Protein AF-A0A962XRV0-F1 (afdb_monomer_lite)

Radius of gyration: 20.45 Å; chains: 1; bounding box: 47×42×64 Å

Secondary structure (DSSP, 8-state):
----S-HHHHTT--SS--HHHHHHHHHHHHHTTTT--PPPTTS---SS---TTTGGG-TTSEEHHHHHHHHHHHHHTT-HHHHHHHHHHHHHHHHHTHHHHHHHHTTSS-TTSGGGSPPSEE-TTT-PBPSSS----HHHHHHHHHHHHHHHHHHHHTT----HHHHTTHHHHHHHTTTTT--B-TTTT-S-B--HHHHHHHHHHHHHHHHHHHHS-TTTS-GGGTTTT-HHHHHHHHHHHHHHHHHHTTSS--S--TTTT--

Sequence (263 aa):
MLMVLNEEVRGFIRTRYSATDIDRLVAWLRSHGTFDFPAFPNGLYPASPVTEGSRHTGYGRVWVRDNVHIAAALHACGLVEQAYATVDALARFFRGQAGRFVAISDGESDPAEHGMRPAIRFRPETLVPDQDWPNAQNDALGYFLWLYARLARERMAAGRSIDWDVLALFPPYLRAIAYWQDEDSGHWEETPKVSASSIGTVVAGLRALLALIGDAAAQAIPARHSAALGADLIEQLIAQGSDALGGILPAECVQPDPDKHRR

Structure (mmCIF, N/CA/C/O backbone):
data_AF-A0A962XRV0-F1
#
_entry.id   AF-A0A962XRV0-F1
#
loop_
_atom_site.group_PDB
_atom_site.id
_atom_site.type_symbol
_atom_site.label_atom_id
_atom_site.label_alt_id
_atom_site.label_comp_id
_atom_site.label_asym_id
_atom_site.label_entity_id
_atom_site.label_seq_id
_atom_site.pdbx_PDB_ins_code
_atom_site.Cartn_x
_atom_site.Cartn_y
_atom_site.Cartn_z
_atom_site.occupancy
_atom_site.B_iso_or_equiv
_atom_site.auth_seq_id
_atom_site.auth_comp_id
_atom_site.auth_asym_id
_atom_site.auth_atom_id
_atom_site.pdbx_PDB_model_num
ATOM 1 N N . MET A 1 1 ? -7.542 1.028 -40.340 1.00 69.62 1 MET A N 1
ATOM 2 C CA . MET A 1 1 ? -6.127 1.327 -40.647 1.00 69.62 1 MET A CA 1
ATOM 3 C C . MET A 1 1 ? -5.414 1.532 -39.321 1.00 69.62 1 MET A C 1
ATOM 5 O O . MET A 1 1 ? -5.869 2.368 -38.554 1.00 69.62 1 MET A O 1
ATOM 9 N N . LEU A 1 2 ? -4.401 0.722 -38.999 1.00 74.38 2 LEU A N 1
ATOM 10 C CA . LEU A 1 2 ? -3.656 0.857 -37.743 1.00 74.38 2 LEU A CA 1
ATOM 11 C C . LEU A 1 2 ? -2.671 2.026 -37.888 1.00 74.38 2 LEU A C 1
ATOM 13 O O . LEU A 1 2 ? -1.775 1.963 -38.726 1.00 74.38 2 LEU A O 1
ATOM 17 N N . MET A 1 3 ? -2.851 3.090 -37.109 1.00 81.94 3 MET A N 1
ATOM 18 C CA . MET A 1 3 ? -1.889 4.190 -37.055 1.00 81.94 3 MET A CA 1
ATOM 19 C C . MET A 1 3 ? -0.760 3.798 -36.099 1.00 81.94 3 MET A C 1
ATOM 21 O O . MET A 1 3 ? -1.002 3.609 -34.910 1.00 81.94 3 MET A O 1
ATOM 25 N N . VAL A 1 4 ? 0.461 3.651 -36.617 1.00 81.69 4 VAL A N 1
ATOM 26 C CA . VAL A 1 4 ? 1.649 3.329 -35.814 1.00 81.69 4 VAL A CA 1
ATOM 27 C C . VAL A 1 4 ? 2.600 4.517 -35.875 1.00 81.69 4 VAL A C 1
ATOM 29 O O . VAL A 1 4 ? 3.103 4.832 -36.949 1.00 81.69 4 VAL A O 1
ATOM 32 N N . LEU A 1 5 ? 2.819 5.171 -34.732 1.00 83.88 5 LEU A N 1
ATOM 33 C CA . LEU A 1 5 ? 3.634 6.390 -34.623 1.00 83.88 5 LEU A CA 1
ATOM 34 C C . LEU A 1 5 ? 5.148 6.113 -34.597 1.00 83.88 5 LEU A C 1
ATOM 36 O O . LEU A 1 5 ? 5.934 7.013 -34.866 1.00 83.88 5 LEU A O 1
ATOM 40 N N . ASN A 1 6 ? 5.552 4.875 -34.296 1.00 84.44 6 ASN A N 1
ATOM 41 C CA . ASN A 1 6 ? 6.939 4.419 -34.344 1.00 84.44 6 ASN A CA 1
ATOM 42 C C . ASN A 1 6 ? 7.047 3.202 -35.280 1.00 84.44 6 ASN A C 1
ATOM 44 O O . ASN A 1 6 ? 6.591 2.107 -34.946 1.00 84.44 6 ASN A O 1
ATOM 48 N N . GLU A 1 7 ? 7.637 3.403 -36.459 1.00 85.69 7 GLU A N 1
ATOM 49 C CA . GLU A 1 7 ? 7.783 2.367 -37.492 1.00 85.69 7 GLU A CA 1
ATOM 50 C C . GLU A 1 7 ? 8.594 1.150 -37.019 1.00 85.69 7 GLU A C 1
ATOM 52 O O . GLU A 1 7 ? 8.309 0.030 -37.440 1.00 85.69 7 GLU A O 1
ATOM 57 N N . GLU A 1 8 ? 9.535 1.320 -36.088 1.00 86.06 8 GLU A N 1
ATOM 58 C CA . GLU A 1 8 ? 10.323 0.209 -35.539 1.00 86.06 8 GLU A CA 1
ATOM 59 C C . GLU A 1 8 ? 9.465 -0.728 -34.677 1.00 86.06 8 GLU A C 1
ATOM 61 O O . GLU A 1 8 ? 9.634 -1.948 -34.709 1.00 86.06 8 GLU A O 1
ATOM 66 N N . VAL A 1 9 ? 8.465 -0.178 -33.978 1.00 87.62 9 VAL A N 1
ATOM 67 C CA . VAL A 1 9 ? 7.511 -0.958 -33.173 1.00 87.62 9 VAL A CA 1
ATOM 68 C C . VAL A 1 9 ? 6.552 -1.755 -34.061 1.00 87.62 9 VAL A C 1
ATOM 70 O O . VAL A 1 9 ? 6.081 -2.821 -33.659 1.00 87.62 9 VAL A O 1
ATOM 73 N N . ARG A 1 10 ? 6.283 -1.299 -35.297 1.00 88.31 10 ARG A N 1
ATOM 74 C CA . ARG A 1 10 ? 5.326 -1.946 -36.214 1.00 88.31 10 ARG A CA 1
ATOM 75 C C . ARG A 1 10 ? 5.635 -3.430 -36.426 1.00 88.31 10 ARG A C 1
ATOM 77 O O . ARG A 1 10 ? 4.708 -4.236 -36.453 1.00 88.31 10 ARG A O 1
ATOM 84 N N . GLY A 1 11 ? 6.915 -3.799 -36.530 1.00 86.50 11 GLY A N 1
ATOM 85 C CA . GLY A 1 11 ? 7.353 -5.186 -36.743 1.00 86.50 11 GLY A CA 1
ATOM 86 C C . GLY A 1 11 ? 7.031 -6.146 -35.587 1.00 86.50 11 GLY A C 1
ATOM 87 O O . GLY A 1 11 ? 7.009 -7.368 -35.781 1.00 86.50 11 GLY A O 1
ATOM 88 N N . PHE A 1 12 ? 6.742 -5.600 -34.404 1.00 90.31 12 PHE A N 1
ATOM 89 C CA . PHE A 1 12 ? 6.397 -6.350 -33.200 1.00 90.31 12 PHE A CA 1
ATOM 90 C C . PHE A 1 12 ? 4.888 -6.436 -32.936 1.00 90.31 12 PHE A C 1
ATOM 92 O O . PHE A 1 12 ? 4.479 -7.221 -32.082 1.00 90.31 12 PHE A O 1
ATOM 99 N N . ILE A 1 13 ? 4.041 -5.689 -33.654 1.00 90.31 13 ILE A N 1
ATOM 100 C CA . ILE A 1 13 ? 2.581 -5.726 -33.469 1.00 90.31 13 ILE A CA 1
ATOM 101 C C . ILE A 1 13 ? 2.010 -6.951 -34.190 1.00 90.31 13 ILE A C 1
ATOM 103 O O . ILE A 1 13 ? 2.018 -7.026 -35.420 1.00 90.31 13 ILE A O 1
ATOM 107 N N . ARG A 1 14 ? 1.507 -7.926 -33.426 1.00 88.88 14 ARG A N 1
ATOM 108 C CA . ARG A 1 14 ? 0.977 -9.196 -33.942 1.00 88.88 14 ARG A CA 1
ATOM 109 C C . ARG A 1 14 ? -0.320 -9.562 -33.234 1.00 88.88 14 ARG A C 1
ATOM 111 O O . ARG A 1 14 ? -0.544 -9.195 -32.089 1.00 88.88 14 ARG A O 1
ATOM 118 N N . THR A 1 15 ? -1.172 -10.329 -33.908 1.00 91.81 15 THR A N 1
ATOM 119 C CA . THR A 1 15 ? -2.406 -10.866 -33.307 1.00 91.81 15 THR A CA 1
ATOM 120 C C . THR A 1 15 ? -2.149 -12.105 -32.448 1.00 91.81 15 THR A C 1
ATOM 122 O O . THR A 1 15 ? -2.997 -12.479 -31.642 1.00 91.81 15 THR A O 1
ATOM 125 N N . ARG A 1 16 ? -0.991 -12.756 -32.624 1.00 94.31 16 ARG A N 1
ATOM 126 C CA . ARG A 1 16 ? -0.515 -13.905 -31.843 1.00 94.31 16 ARG A CA 1
ATOM 127 C C . ARG A 1 16 ? 1.004 -13.843 -31.708 1.00 94.31 16 ARG A C 1
ATOM 129 O O . ARG A 1 16 ? 1.680 -13.428 -32.648 1.00 94.31 16 ARG A O 1
ATOM 136 N N . TYR A 1 17 ? 1.513 -14.301 -30.570 1.00 95.81 17 TYR A N 1
ATOM 137 C CA . TYR A 1 17 ? 2.938 -14.316 -30.247 1.00 95.81 17 TYR A CA 1
ATOM 138 C C . TYR A 1 17 ? 3.392 -15.742 -29.929 1.00 95.81 17 TYR A C 1
ATOM 140 O O . TYR A 1 17 ? 2.730 -16.451 -29.171 1.00 95.81 17 TYR A O 1
ATOM 148 N N . SER A 1 18 ? 4.517 -16.159 -30.508 1.00 96.00 18 SER A N 1
ATOM 149 C CA . SER A 1 18 ? 5.297 -17.312 -30.042 1.00 96.00 18 SER A CA 1
ATOM 150 C C . SER A 1 18 ? 6.288 -16.889 -28.949 1.00 96.00 18 SER A C 1
ATOM 152 O O . SER A 1 18 ? 6.574 -15.701 -28.801 1.00 96.00 18 SER A O 1
ATOM 154 N N . ALA A 1 19 ? 6.865 -17.848 -28.216 1.00 96.00 19 ALA A N 1
ATOM 155 C CA . ALA A 1 19 ? 7.929 -17.560 -27.245 1.00 96.00 19 ALA A CA 1
ATOM 156 C C . ALA A 1 19 ? 9.104 -16.804 -27.895 1.00 96.00 19 ALA A C 1
ATOM 158 O O . ALA A 1 19 ? 9.547 -15.784 -27.380 1.00 96.00 19 ALA A O 1
ATOM 159 N N . THR A 1 20 ? 9.517 -17.216 -29.097 1.00 96.50 20 THR A N 1
ATOM 160 C CA . THR A 1 20 ? 10.578 -16.543 -29.860 1.00 96.50 20 THR A CA 1
ATOM 161 C C . THR A 1 20 ? 10.213 -15.111 -30.259 1.00 96.50 20 THR A C 1
ATOM 163 O O . THR A 1 20 ? 11.087 -14.246 -30.287 1.00 96.50 20 THR A O 1
ATOM 166 N N . ASP A 1 21 ? 8.942 -14.825 -30.569 1.00 94.94 21 ASP A N 1
ATOM 167 C CA . ASP A 1 21 ? 8.509 -13.447 -30.841 1.00 94.94 21 ASP A CA 1
ATOM 168 C C . ASP A 1 21 ? 8.651 -12.569 -29.589 1.00 94.94 21 ASP A C 1
ATOM 170 O O . ASP A 1 21 ? 9.116 -11.432 -29.690 1.00 94.94 21 ASP A O 1
ATOM 174 N N . ILE A 1 22 ? 8.294 -13.105 -28.416 1.00 94.31 22 ILE A N 1
ATOM 175 C CA . ILE A 1 22 ? 8.448 -12.415 -27.130 1.00 94.31 22 ILE A CA 1
ATOM 176 C C . ILE A 1 22 ? 9.925 -12.195 -26.808 1.00 94.31 22 ILE A C 1
ATOM 178 O O . ILE A 1 22 ? 10.298 -11.070 -26.489 1.00 94.31 22 ILE A O 1
ATOM 182 N N . ASP A 1 23 ? 10.782 -13.203 -26.973 1.00 95.06 23 ASP A N 1
ATOM 183 C CA . ASP A 1 23 ? 12.222 -13.070 -26.722 1.00 95.06 23 ASP A CA 1
ATOM 184 C C . ASP A 1 23 ? 12.848 -11.972 -27.591 1.00 95.06 23 ASP A C 1
ATOM 186 O O . ASP A 1 23 ? 13.640 -11.157 -27.113 1.00 95.06 23 ASP A O 1
ATOM 190 N N . ARG A 1 24 ? 12.450 -11.897 -28.868 1.00 95.00 24 ARG A N 1
ATOM 191 C CA . ARG A 1 24 ? 12.907 -10.847 -29.791 1.00 95.00 24 ARG A CA 1
ATOM 192 C C . ARG A 1 24 ? 12.412 -9.464 -29.383 1.00 95.00 24 ARG A C 1
ATOM 194 O O . ARG A 1 24 ? 13.192 -8.517 -29.442 1.00 95.00 24 ARG A O 1
ATOM 201 N N . LEU A 1 25 ? 11.145 -9.342 -28.984 1.00 94.12 25 LEU A N 1
ATOM 202 C CA . LEU A 1 25 ? 10.589 -8.083 -28.487 1.00 94.12 25 LEU A CA 1
ATOM 203 C C . LEU A 1 25 ? 11.317 -7.633 -27.218 1.00 94.12 25 LEU A C 1
ATOM 205 O O . LEU A 1 25 ? 11.745 -6.488 -27.133 1.00 94.12 25 LEU A O 1
ATOM 209 N N . VAL A 1 26 ? 11.522 -8.536 -26.259 1.00 93.00 26 VAL A N 1
ATOM 210 C CA . VAL A 1 26 ? 12.239 -8.243 -25.012 1.00 93.00 26 VAL A CA 1
ATOM 211 C C . VAL A 1 26 ? 13.680 -7.827 -25.295 1.00 93.00 26 VAL A C 1
ATOM 213 O O . VAL A 1 26 ? 14.145 -6.846 -24.720 1.00 93.00 26 VAL A O 1
ATOM 216 N N . ALA A 1 27 ? 14.387 -8.516 -26.195 1.00 94.25 27 ALA A N 1
ATOM 217 C CA . ALA A 1 27 ? 15.744 -8.141 -26.586 1.00 94.25 27 ALA A CA 1
ATOM 218 C C . ALA A 1 27 ? 15.799 -6.741 -27.221 1.00 94.25 27 ALA A C 1
ATOM 220 O O . ALA A 1 27 ? 16.683 -5.954 -26.888 1.00 94.25 27 ALA A O 1
ATOM 221 N N . TRP A 1 28 ? 14.833 -6.410 -28.082 1.00 94.69 28 TRP A N 1
ATOM 222 C CA . TRP A 1 28 ? 14.726 -5.084 -28.693 1.00 94.69 28 TRP A CA 1
ATOM 223 C C . TRP A 1 28 ? 14.391 -3.993 -27.667 1.00 94.69 28 TRP A C 1
ATOM 225 O O . TRP A 1 28 ? 15.023 -2.942 -27.658 1.00 94.69 28 TRP A O 1
ATOM 235 N N . LEU A 1 29 ? 13.465 -4.243 -26.739 1.00 93.12 29 LEU A N 1
ATOM 236 C CA . LEU A 1 29 ? 13.155 -3.306 -25.651 1.00 93.12 29 LEU A CA 1
ATOM 237 C C . LEU A 1 29 ? 14.370 -3.083 -24.734 1.00 93.12 29 LEU A C 1
ATOM 239 O O . LEU A 1 29 ? 14.655 -1.955 -24.334 1.00 93.12 29 LEU A O 1
ATOM 243 N N . ARG A 1 30 ? 15.143 -4.142 -24.450 1.00 92.50 30 ARG A N 1
ATOM 244 C CA . ARG A 1 30 ? 16.409 -4.043 -23.704 1.00 92.50 30 ARG A CA 1
ATOM 245 C C . ARG A 1 30 ? 17.450 -3.208 -24.439 1.00 92.50 30 ARG A C 1
ATOM 247 O O . ARG A 1 30 ? 18.100 -2.390 -23.802 1.00 92.50 30 ARG A O 1
ATOM 254 N N . SER A 1 31 ? 17.600 -3.368 -25.757 1.00 93.50 31 SER A N 1
ATOM 255 C CA . SER A 1 31 ? 18.569 -2.566 -26.519 1.00 93.50 31 SER A CA 1
ATOM 256 C C . SER A 1 31 ? 18.231 -1.073 -26.537 1.00 93.50 31 SER A C 1
ATOM 258 O O . SER A 1 31 ? 19.108 -0.262 -26.809 1.00 93.50 31 SER A O 1
ATOM 260 N N . HIS A 1 32 ? 16.981 -0.716 -26.236 1.00 91.19 32 HIS A N 1
ATOM 261 C CA . HIS A 1 32 ? 16.509 0.662 -26.099 1.00 91.19 32 HIS A CA 1
ATOM 262 C C . HIS A 1 32 ? 16.452 1.144 -24.643 1.00 91.19 32 HIS A C 1
ATOM 264 O O . HIS A 1 32 ? 15.885 2.203 -24.382 1.00 91.19 32 HIS A O 1
ATOM 270 N N . GLY A 1 33 ? 16.970 0.366 -23.685 1.00 89.81 33 GLY A N 1
ATOM 271 C CA . GLY A 1 33 ? 16.930 0.718 -22.264 1.00 89.81 33 GLY A CA 1
ATOM 272 C C . GLY A 1 33 ? 15.509 0.845 -21.707 1.00 89.81 33 GLY A C 1
ATOM 273 O O . GLY A 1 33 ? 15.295 1.514 -20.706 1.00 8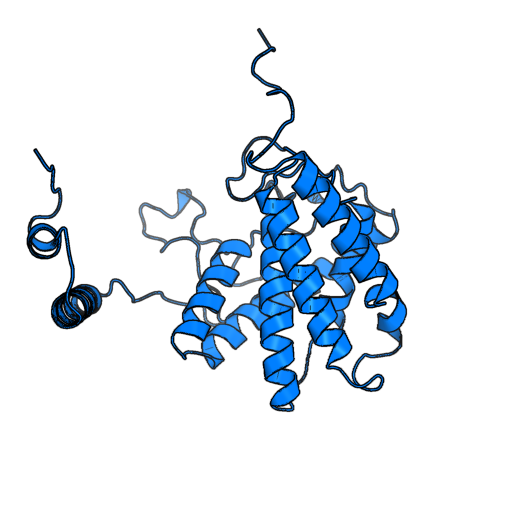9.81 33 GLY A O 1
ATOM 274 N N . THR A 1 34 ? 14.498 0.226 -22.333 1.00 88.38 34 THR A N 1
ATOM 275 C CA . THR A 1 34 ? 13.093 0.380 -21.898 1.00 88.38 34 THR A CA 1
ATOM 276 C C . THR A 1 34 ? 12.847 -0.184 -20.496 1.00 88.38 34 THR A C 1
ATOM 278 O O . THR A 1 34 ? 11.918 0.233 -19.811 1.00 88.38 34 THR A O 1
ATOM 281 N N . PHE A 1 35 ? 13.681 -1.129 -20.061 1.00 84.56 35 PHE A N 1
ATOM 282 C CA . PHE A 1 35 ? 13.635 -1.696 -18.713 1.00 84.56 35 PHE A CA 1
ATOM 283 C C . PHE A 1 35 ? 14.617 -1.020 -17.745 1.00 84.56 35 PHE A C 1
ATOM 285 O O . PHE A 1 35 ? 14.716 -1.448 -16.596 1.00 84.56 35 PHE A O 1
ATOM 292 N N . ASP A 1 36 ? 15.334 0.018 -18.187 1.00 83.88 36 ASP A N 1
ATOM 293 C CA . ASP A 1 36 ? 16.248 0.766 -17.332 1.00 83.88 36 ASP A CA 1
ATOM 294 C C . ASP A 1 36 ? 15.430 1.724 -16.474 1.00 83.88 36 ASP A C 1
ATOM 296 O O . ASP A 1 36 ? 14.968 2.778 -16.915 1.00 83.88 36 ASP A O 1
ATOM 300 N N . PHE A 1 37 ? 15.235 1.330 -15.222 1.00 80.62 37 PHE A N 1
ATOM 301 C CA . PHE A 1 37 ? 14.433 2.079 -14.275 1.00 80.62 37 PHE A CA 1
ATOM 302 C C . PHE A 1 37 ? 15.307 2.498 -13.085 1.00 80.62 37 PHE A C 1
ATOM 304 O O . PHE A 1 37 ? 15.530 1.703 -12.170 1.00 80.62 37 PHE A O 1
ATOM 311 N N . PRO A 1 38 ? 15.897 3.708 -13.118 1.00 85.00 38 PRO A N 1
ATOM 312 C CA . PRO A 1 38 ? 16.887 4.113 -12.131 1.00 85.00 38 PRO A CA 1
ATOM 313 C C . PRO A 1 38 ? 16.245 4.320 -10.755 1.00 85.00 38 PRO A C 1
ATOM 315 O O . PRO A 1 38 ? 15.321 5.118 -10.593 1.00 85.00 38 PRO A O 1
ATOM 318 N N . ALA A 1 39 ? 16.781 3.617 -9.760 1.00 90.75 39 ALA A N 1
ATOM 319 C CA . ALA A 1 39 ? 16.428 3.799 -8.359 1.00 90.75 39 ALA A CA 1
ATOM 320 C C . ALA A 1 39 ? 17.205 4.968 -7.738 1.00 90.75 39 ALA A C 1
ATOM 322 O O . ALA A 1 39 ? 18.365 5.225 -8.074 1.00 90.75 39 ALA A O 1
ATOM 323 N N . PHE A 1 40 ? 16.606 5.613 -6.743 1.00 91.19 40 PHE A N 1
ATOM 324 C CA . PHE A 1 40 ? 17.335 6.414 -5.768 1.00 91.19 40 PHE A CA 1
ATOM 325 C C . PHE A 1 40 ? 18.221 5.512 -4.886 1.00 91.19 40 PHE A C 1
ATOM 327 O O . PHE A 1 40 ? 17.898 4.336 -4.691 1.00 91.19 40 PHE A O 1
ATOM 334 N N . PRO A 1 41 ? 19.300 6.040 -4.268 1.00 91.50 41 PRO A N 1
ATOM 335 C CA . PRO A 1 41 ? 20.206 5.246 -3.426 1.00 91.50 41 PRO A CA 1
ATOM 336 C C . PRO A 1 41 ? 19.535 4.504 -2.260 1.00 91.50 41 PRO A C 1
ATOM 338 O O . PRO A 1 41 ? 20.096 3.556 -1.722 1.00 91.50 41 PRO A O 1
ATOM 341 N N . ASN A 1 42 ? 18.340 4.933 -1.852 1.00 92.50 42 ASN A N 1
ATOM 342 C CA . ASN A 1 42 ? 17.566 4.316 -0.779 1.00 92.50 42 ASN A CA 1
ATOM 343 C C . ASN A 1 42 ? 16.618 3.194 -1.246 1.00 92.50 42 ASN A C 1
ATOM 345 O O . ASN A 1 42 ? 15.905 2.653 -0.402 1.00 92.50 42 ASN A O 1
ATOM 349 N N . GLY A 1 43 ? 16.614 2.847 -2.540 1.00 94.19 43 GLY A N 1
ATOM 350 C CA . GLY A 1 43 ? 15.800 1.773 -3.121 1.00 94.19 43 GLY A CA 1
ATOM 351 C C . GLY A 1 43 ? 14.405 2.196 -3.588 1.00 94.19 43 GLY A C 1
ATOM 352 O O . GLY A 1 43 ? 13.618 1.334 -3.975 1.00 94.19 43 GLY A O 1
ATOM 353 N N . LEU A 1 44 ? 14.086 3.492 -3.540 1.00 96.00 44 LEU A N 1
ATOM 354 C CA . LEU A 1 44 ? 12.839 4.043 -4.072 1.00 96.00 44 LEU A CA 1
ATOM 355 C C . LEU A 1 44 ? 12.991 4.456 -5.528 1.00 96.00 44 LEU A C 1
ATOM 357 O O . LEU A 1 44 ? 14.096 4.668 -6.020 1.00 96.00 44 LEU A O 1
ATOM 361 N N . TYR A 1 45 ? 11.860 4.661 -6.180 1.00 94.50 45 TYR A N 1
ATOM 362 C CA . TYR A 1 45 ? 11.786 5.055 -7.571 1.00 94.50 45 TYR A CA 1
ATOM 363 C C . TYR A 1 45 ? 10.852 6.253 -7.758 1.00 94.50 45 TYR A C 1
ATOM 365 O O . TYR A 1 45 ? 9.829 6.346 -7.064 1.00 94.50 45 TYR A O 1
ATOM 373 N N . PRO A 1 46 ? 11.182 7.169 -8.683 1.00 92.25 46 PRO A N 1
ATOM 374 C CA . PRO A 1 46 ? 10.287 8.259 -9.041 1.00 92.25 46 PRO A CA 1
ATOM 375 C C . PRO A 1 46 ? 9.097 7.726 -9.848 1.00 92.25 46 PRO A C 1
ATOM 377 O O . PRO A 1 46 ? 9.221 6.719 -10.544 1.00 92.25 46 PRO A O 1
ATOM 380 N N . ALA A 1 47 ? 7.967 8.431 -9.809 1.00 87.12 47 ALA A N 1
ATOM 381 C CA . ALA A 1 47 ? 6.808 8.097 -10.643 1.00 87.12 47 ALA A CA 1
ATOM 382 C C . ALA A 1 47 ? 7.121 8.216 -12.150 1.00 87.12 47 ALA A C 1
ATOM 384 O O . ALA A 1 47 ? 6.664 7.415 -12.960 1.00 87.12 47 ALA A O 1
ATOM 385 N N . SER A 1 48 ? 7.955 9.186 -12.536 1.00 82.75 48 SER A N 1
ATOM 386 C CA . SER A 1 48 ? 8.526 9.272 -13.885 1.00 82.75 48 SER A CA 1
ATOM 387 C C . SER A 1 48 ? 9.938 9.856 -13.830 1.00 82.75 48 SER A C 1
ATOM 389 O O . SER A 1 48 ? 10.210 10.715 -12.985 1.00 82.75 48 SER A O 1
ATOM 391 N N . PRO A 1 49 ? 10.837 9.477 -14.761 1.00 72.56 49 PRO A N 1
ATOM 392 C CA . PRO A 1 49 ? 12.115 10.153 -14.924 1.00 72.56 49 PRO A CA 1
ATOM 393 C C . PRO A 1 49 ? 11.933 11.670 -15.031 1.00 72.56 49 PRO A C 1
ATOM 395 O O . PRO A 1 49 ? 11.122 12.171 -15.821 1.00 72.56 49 PRO A O 1
ATOM 398 N N . VAL A 1 50 ? 12.695 12.410 -14.226 1.00 65.56 50 VAL A N 1
ATOM 399 C CA . VAL A 1 50 ? 12.709 13.871 -14.284 1.00 65.56 50 VAL A CA 1
ATOM 400 C C . VAL A 1 50 ? 13.617 14.291 -15.430 1.00 65.56 50 VAL A C 1
ATOM 402 O O . VAL A 1 50 ? 14.839 14.212 -15.333 1.00 65.56 50 VAL A O 1
ATOM 405 N N . THR A 1 51 ? 13.019 14.756 -16.518 1.00 63.88 51 THR A N 1
ATOM 406 C CA . THR A 1 51 ? 13.720 15.460 -17.588 1.00 63.88 51 THR A CA 1
ATOM 407 C C . THR A 1 51 ? 13.651 16.960 -17.323 1.00 63.88 51 THR A C 1
ATOM 409 O O . THR A 1 51 ? 12.839 17.437 -16.527 1.00 63.88 51 THR A O 1
ATOM 412 N N . GLU A 1 52 ? 14.496 17.741 -17.992 1.00 57.50 52 GLU A N 1
ATOM 413 C CA . GLU A 1 52 ? 14.485 19.203 -17.868 1.00 57.50 52 GLU A CA 1
ATOM 414 C C . GLU A 1 52 ? 13.102 19.802 -18.187 1.00 57.50 52 GLU A C 1
ATOM 416 O O . GLU A 1 52 ? 12.662 20.734 -17.517 1.00 57.50 52 GLU A O 1
ATOM 421 N N . GLY A 1 53 ? 12.365 19.167 -19.107 1.00 56.16 53 GLY A N 1
ATOM 422 C CA . GLY A 1 53 ? 10.987 19.506 -19.454 1.00 56.16 53 GLY A CA 1
ATOM 423 C C . GLY A 1 53 ? 9.911 18.986 -18.494 1.00 56.16 53 GLY A C 1
ATOM 424 O O . GLY A 1 53 ? 8.803 19.497 -18.553 1.00 56.16 53 GLY A O 1
ATOM 425 N N . SER A 1 54 ? 10.187 18.026 -17.601 1.00 57.50 54 SER A N 1
ATOM 426 C CA . SER A 1 54 ? 9.185 17.469 -16.670 1.00 57.50 54 SER A CA 1
ATOM 427 C C . SER A 1 54 ? 9.376 17.888 -15.208 1.00 57.50 54 SER A C 1
ATOM 429 O O . SER A 1 54 ? 8.539 17.554 -14.369 1.00 57.50 54 SER A O 1
ATOM 431 N N . ARG A 1 55 ? 10.405 18.688 -14.879 1.00 59.62 55 ARG A N 1
ATOM 432 C CA . ARG A 1 55 ? 10.661 19.174 -13.501 1.00 59.62 55 ARG A CA 1
ATOM 433 C C . ARG A 1 55 ? 9.452 19.849 -12.840 1.00 59.62 55 ARG A C 1
ATOM 435 O O . ARG A 1 55 ? 9.287 19.731 -11.631 1.00 59.62 55 ARG A O 1
ATOM 442 N N . HIS A 1 56 ? 8.610 20.528 -13.618 1.00 57.09 56 HIS A N 1
ATOM 443 C CA . HIS A 1 56 ? 7.436 21.255 -13.123 1.00 57.09 56 HIS A CA 1
ATOM 444 C C . HIS A 1 56 ? 6.230 20.354 -12.805 1.00 57.09 56 HIS A C 1
ATOM 446 O O . HIS A 1 56 ? 5.306 20.796 -12.134 1.00 57.09 56 HIS A O 1
ATOM 452 N N . THR A 1 57 ? 6.229 19.101 -13.272 1.00 61.62 57 THR A N 1
ATOM 453 C CA . THR A 1 57 ? 5.092 18.172 -13.122 1.00 61.62 57 THR A CA 1
ATOM 454 C C . THR A 1 57 ? 5.010 17.527 -11.737 1.00 61.62 57 THR A C 1
ATOM 456 O O . THR A 1 57 ? 3.984 16.966 -11.377 1.00 61.62 57 THR A O 1
ATOM 459 N N . GLY A 1 58 ? 6.100 17.564 -10.962 1.00 62.16 58 GLY A N 1
ATOM 460 C CA . GLY A 1 58 ? 6.185 16.873 -9.674 1.00 62.16 58 GLY A CA 1
ATOM 461 C C . GLY A 1 58 ? 6.443 15.362 -9.766 1.00 62.16 58 GLY A C 1
ATOM 462 O O . GLY A 1 58 ? 6.654 14.744 -8.728 1.00 62.16 58 GLY A O 1
ATOM 463 N N . TYR A 1 59 ? 6.539 14.756 -10.957 1.00 66.19 59 TYR A N 1
ATOM 464 C CA . TYR A 1 59 ? 6.756 13.303 -11.102 1.00 66.19 59 TYR A CA 1
ATOM 465 C C . TYR A 1 59 ? 8.120 12.776 -10.618 1.00 66.19 59 TYR A C 1
ATOM 467 O O . TYR A 1 59 ? 8.319 11.568 -10.524 1.00 66.19 59 TYR A O 1
ATOM 475 N N . GLY A 1 60 ? 9.044 13.665 -10.241 1.00 75.75 60 GLY A N 1
ATOM 476 C CA . GLY A 1 60 ? 10.245 13.292 -9.486 1.00 75.75 60 GLY A CA 1
ATOM 477 C C . GLY A 1 60 ? 9.979 12.884 -8.036 1.00 75.75 60 GLY A C 1
ATOM 478 O O . GLY A 1 60 ? 10.914 12.532 -7.322 1.00 75.75 60 GLY A O 1
ATOM 479 N N . ARG A 1 61 ? 8.729 12.986 -7.573 1.00 87.50 61 ARG A N 1
ATOM 480 C CA . ARG A 1 61 ? 8.286 12.489 -6.271 1.00 87.50 61 ARG A CA 1
ATOM 481 C C . ARG A 1 61 ? 8.099 10.976 -6.294 1.00 87.50 61 ARG A C 1
ATOM 483 O O . ARG A 1 61 ? 7.992 10.345 -7.344 1.00 87.50 61 ARG A O 1
ATOM 490 N N . VAL A 1 62 ? 8.054 10.418 -5.094 1.00 93.38 62 VAL A N 1
ATOM 491 C CA . VAL A 1 62 ? 7.792 9.003 -4.854 1.00 93.38 62 VAL A CA 1
ATOM 492 C C . VAL A 1 62 ? 6.341 8.854 -4.434 1.00 93.38 62 VAL A C 1
ATOM 494 O O . VAL A 1 62 ? 5.905 9.549 -3.517 1.00 93.38 62 VAL A O 1
ATOM 497 N N . TRP A 1 63 ? 5.624 7.936 -5.078 1.00 95.62 63 TRP A N 1
ATOM 498 C CA . TRP A 1 63 ? 4.325 7.444 -4.624 1.00 95.62 63 TRP A CA 1
ATOM 499 C C . TRP A 1 63 ? 4.478 6.046 -4.034 1.00 95.62 63 TRP A C 1
ATOM 501 O O . TRP A 1 63 ? 5.179 5.194 -4.593 1.00 95.62 63 TRP A O 1
ATOM 511 N N . VAL A 1 64 ? 3.790 5.801 -2.917 1.00 97.44 64 VAL A N 1
ATOM 512 C CA . VAL A 1 64 ? 3.733 4.481 -2.275 1.00 97.44 64 VAL A CA 1
ATOM 513 C C . VAL A 1 64 ? 3.182 3.435 -3.248 1.00 97.44 64 VAL A C 1
ATOM 515 O O . VAL A 1 64 ? 3.820 2.401 -3.436 1.00 97.44 64 VAL A O 1
ATOM 518 N N . ARG A 1 65 ? 2.044 3.714 -3.902 1.00 96.94 65 ARG A N 1
ATOM 519 C CA . ARG A 1 65 ? 1.381 2.809 -4.860 1.00 96.94 65 ARG A CA 1
ATOM 520 C C . ARG A 1 65 ? 2.337 2.340 -5.958 1.00 96.94 65 ARG A C 1
ATOM 522 O O . ARG A 1 65 ? 2.527 1.140 -6.145 1.00 96.94 65 ARG A O 1
ATOM 529 N N . ASP A 1 66 ? 2.979 3.282 -6.635 1.00 96.00 66 ASP A N 1
ATOM 530 C CA . ASP A 1 66 ? 3.904 3.033 -7.738 1.00 96.00 66 ASP A CA 1
ATOM 531 C C . ASP A 1 66 ? 5.050 2.128 -7.282 1.00 96.00 66 ASP A C 1
ATOM 533 O O . ASP A 1 66 ? 5.331 1.097 -7.895 1.00 96.00 66 ASP A O 1
ATOM 537 N N . ASN A 1 67 ? 5.663 2.461 -6.144 1.00 97.75 67 ASN A N 1
ATOM 538 C CA . ASN A 1 67 ? 6.799 1.716 -5.610 1.00 97.75 67 ASN A CA 1
ATOM 539 C C . ASN A 1 67 ? 6.412 0.318 -5.123 1.00 97.75 67 ASN A C 1
ATOM 541 O O . ASN A 1 67 ? 7.227 -0.596 -5.227 1.00 97.75 67 ASN A O 1
ATOM 545 N N . VAL A 1 68 ? 5.178 0.115 -4.653 1.00 98.38 68 VAL A N 1
ATOM 546 C CA . VAL A 1 68 ? 4.663 -1.230 -4.373 1.00 98.38 68 VAL A CA 1
ATOM 547 C C . VAL A 1 68 ? 4.560 -2.047 -5.659 1.00 98.38 68 VAL A C 1
ATOM 549 O O . VAL A 1 68 ? 5.028 -3.183 -5.690 1.00 98.38 68 VAL A O 1
ATOM 552 N N . HIS A 1 69 ? 3.999 -1.493 -6.736 1.00 97.62 69 HIS A N 1
ATOM 553 C CA . HIS A 1 69 ? 3.910 -2.212 -8.010 1.00 97.62 69 HIS A CA 1
ATOM 554 C C . HIS A 1 69 ? 5.288 -2.528 -8.598 1.00 97.62 69 HIS A C 1
ATOM 556 O O . HIS A 1 69 ? 5.510 -3.647 -9.065 1.00 97.62 69 HIS A O 1
ATOM 562 N N . ILE A 1 70 ? 6.232 -1.588 -8.511 1.00 96.25 70 ILE A N 1
ATOM 563 C CA . ILE A 1 70 ? 7.622 -1.805 -8.922 1.00 96.25 70 ILE A CA 1
ATOM 564 C C . ILE A 1 70 ? 8.262 -2.911 -8.079 1.00 96.25 70 ILE A C 1
ATOM 566 O O . ILE A 1 70 ? 8.798 -3.862 -8.638 1.00 96.25 70 ILE A O 1
ATOM 570 N N . ALA A 1 71 ? 8.156 -2.856 -6.750 1.00 98.00 71 ALA A N 1
ATOM 571 C CA . ALA A 1 71 ? 8.706 -3.886 -5.870 1.00 98.00 71 ALA A CA 1
ATOM 572 C C . ALA A 1 71 ? 8.089 -5.271 -6.130 1.00 98.00 71 ALA A C 1
ATOM 574 O O . ALA A 1 71 ? 8.810 -6.269 -6.159 1.00 98.00 71 ALA A O 1
ATOM 575 N N . ALA A 1 72 ? 6.780 -5.343 -6.383 1.00 98.19 72 ALA A N 1
ATOM 576 C CA . ALA A 1 72 ? 6.111 -6.586 -6.758 1.00 98.19 72 ALA A CA 1
ATOM 577 C C . ALA A 1 72 ? 6.636 -7.141 -8.095 1.00 98.19 72 ALA A C 1
ATOM 579 O O . ALA A 1 72 ? 6.874 -8.343 -8.207 1.00 98.19 72 ALA A O 1
ATOM 580 N N . ALA A 1 73 ? 6.862 -6.280 -9.093 1.00 95.94 73 ALA A N 1
ATOM 581 C CA . ALA A 1 73 ? 7.438 -6.677 -10.376 1.00 95.94 73 ALA A CA 1
ATOM 582 C C . ALA A 1 73 ? 8.902 -7.132 -10.242 1.00 95.94 73 ALA A C 1
ATOM 584 O O . ALA A 1 73 ? 9.276 -8.162 -10.798 1.00 95.94 73 ALA A O 1
ATOM 585 N N . LEU A 1 74 ? 9.719 -6.414 -9.463 1.00 95.81 74 LEU A N 1
ATOM 586 C CA . LEU A 1 74 ? 11.103 -6.792 -9.162 1.00 95.81 74 LEU A CA 1
ATOM 587 C C . LEU A 1 74 ? 11.165 -8.174 -8.507 1.00 95.81 74 LEU A C 1
ATOM 589 O O . LEU A 1 74 ? 11.944 -9.025 -8.936 1.00 95.81 74 LEU A O 1
ATOM 593 N N . HIS A 1 75 ? 10.301 -8.424 -7.520 1.00 97.38 75 HIS A N 1
ATOM 594 C CA . HIS A 1 75 ? 10.200 -9.726 -6.860 1.00 97.38 75 HIS A CA 1
ATOM 595 C C . HIS A 1 75 ? 9.808 -10.835 -7.841 1.00 97.38 75 HIS A C 1
ATOM 597 O O . HIS A 1 75 ? 10.502 -11.848 -7.916 1.00 97.38 75 HIS A O 1
ATOM 603 N N . ALA A 1 76 ? 8.778 -10.612 -8.663 1.00 95.88 76 ALA A N 1
ATOM 604 C CA . ALA A 1 76 ? 8.339 -11.572 -9.679 1.00 95.88 76 ALA A CA 1
ATOM 605 C C . ALA A 1 76 ? 9.432 -11.890 -10.720 1.00 95.88 76 ALA A C 1
ATOM 607 O O . ALA A 1 76 ? 9.491 -13.004 -11.238 1.00 95.88 76 ALA A O 1
ATOM 608 N N . CYS A 1 77 ? 10.323 -10.935 -10.994 1.00 92.69 77 CYS A N 1
ATOM 609 C CA . CYS A 1 77 ? 11.482 -11.096 -11.873 1.00 92.69 77 CYS A CA 1
ATOM 610 C C . CYS A 1 77 ? 12.715 -11.713 -11.181 1.00 92.69 77 CYS A C 1
ATOM 612 O O . CYS A 1 77 ? 13.774 -11.807 -11.801 1.00 92.69 77 CYS A O 1
ATOM 614 N N . GLY A 1 78 ? 12.617 -12.117 -9.910 1.00 95.19 78 GLY A N 1
ATOM 615 C CA . GLY A 1 78 ? 13.725 -12.698 -9.143 1.00 95.19 78 GLY A CA 1
ATOM 616 C C . GLY A 1 78 ? 14.723 -11.678 -8.581 1.00 95.19 78 GLY A C 1
ATOM 617 O O . GLY A 1 78 ? 15.719 -12.066 -7.972 1.00 95.19 78 GLY A O 1
ATOM 618 N N . LEU A 1 79 ? 14.459 -10.375 -8.717 1.00 95.00 79 LEU A N 1
ATOM 619 C CA . LEU A 1 79 ? 15.270 -9.282 -8.163 1.00 95.00 79 LEU A CA 1
ATOM 620 C C . LEU A 1 79 ? 14.880 -9.009 -6.698 1.00 95.00 79 LEU A C 1
ATOM 622 O O . LEU A 1 79 ? 14.542 -7.891 -6.306 1.00 95.00 79 LEU A O 1
ATOM 626 N N . VAL A 1 80 ? 14.912 -10.064 -5.878 1.00 95.81 80 VAL A N 1
ATOM 627 C CA . VAL A 1 80 ? 14.336 -10.095 -4.522 1.00 95.81 80 VAL A CA 1
ATOM 628 C C . VAL A 1 80 ? 14.946 -9.041 -3.595 1.00 95.81 80 VAL A C 1
ATOM 630 O O . VAL A 1 80 ? 14.212 -8.336 -2.909 1.00 95.81 80 VAL A O 1
ATOM 633 N N . GLU A 1 81 ? 16.272 -8.873 -3.597 1.00 95.12 81 GLU A N 1
ATOM 634 C CA . GLU A 1 81 ? 16.929 -7.884 -2.726 1.00 95.12 81 GLU A CA 1
ATOM 635 C C . GLU A 1 81 ? 16.561 -6.436 -3.097 1.00 95.12 81 GLU A C 1
ATOM 637 O O . GLU A 1 81 ? 16.470 -5.582 -2.217 1.00 95.12 81 GLU A O 1
ATOM 642 N N . GLN A 1 82 ? 16.277 -6.152 -4.374 1.00 96.19 82 GLN A N 1
ATOM 643 C CA . GLN A 1 82 ? 15.806 -4.827 -4.793 1.00 96.19 82 GLN A CA 1
ATOM 644 C C . GLN A 1 82 ? 14.367 -4.587 -4.332 1.00 96.19 82 GLN A C 1
ATOM 646 O O . GLN A 1 82 ? 14.079 -3.532 -3.775 1.00 96.19 82 GLN A O 1
ATOM 651 N N . ALA A 1 83 ? 13.485 -5.582 -4.481 1.00 97.25 83 ALA A N 1
ATOM 652 C CA . ALA A 1 83 ? 12.121 -5.511 -3.958 1.00 97.25 83 ALA A CA 1
ATOM 653 C C . ALA A 1 83 ? 12.108 -5.271 -2.438 1.00 97.25 83 ALA A C 1
ATOM 655 O O . ALA A 1 83 ? 11.374 -4.419 -1.939 1.00 97.25 83 ALA A O 1
ATOM 656 N N . TYR A 1 84 ? 12.974 -5.983 -1.715 1.00 96.81 84 TYR A N 1
ATOM 657 C CA . TYR A 1 84 ? 13.218 -5.816 -0.286 1.00 96.81 84 TYR A CA 1
ATOM 658 C C . TYR A 1 84 ? 13.678 -4.405 0.081 1.00 96.81 84 TYR A C 1
ATOM 660 O O . TYR A 1 84 ? 13.080 -3.787 0.963 1.00 96.81 84 TYR A O 1
ATOM 668 N N . ALA A 1 85 ? 14.676 -3.867 -0.621 1.00 96.50 85 ALA A N 1
ATOM 669 C CA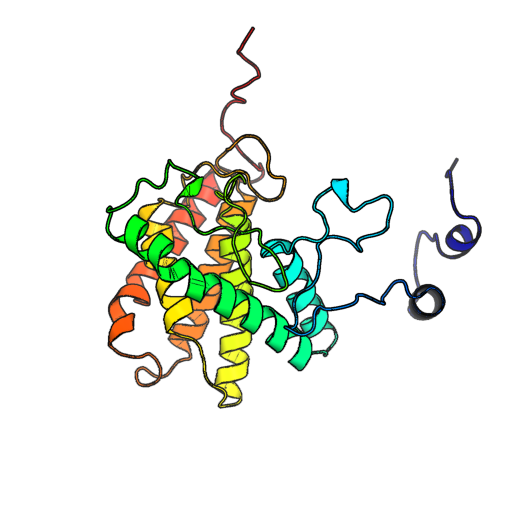 . ALA A 1 85 ? 15.147 -2.506 -0.390 1.00 96.50 85 ALA A CA 1
ATOM 670 C C . ALA A 1 85 ? 14.026 -1.467 -0.571 1.00 96.50 85 ALA A C 1
ATOM 672 O O . ALA A 1 85 ? 13.898 -0.556 0.251 1.00 96.50 85 ALA A O 1
ATOM 673 N N . THR A 1 86 ? 13.182 -1.630 -1.596 1.00 97.81 86 THR A N 1
ATOM 674 C CA . THR A 1 86 ? 12.048 -0.734 -1.857 1.00 97.81 86 THR A CA 1
ATOM 675 C C . THR A 1 86 ? 11.007 -0.786 -0.744 1.00 97.81 86 THR A C 1
ATOM 677 O O . THR A 1 86 ? 10.642 0.260 -0.205 1.00 97.81 86 THR A O 1
ATOM 680 N N . VAL A 1 87 ? 10.550 -1.977 -0.336 1.00 97.88 87 VAL A N 1
ATOM 681 C CA . VAL A 1 87 ? 9.535 -2.073 0.729 1.00 97.88 87 VAL A CA 1
ATOM 682 C C . VAL A 1 87 ? 10.070 -1.626 2.091 1.00 97.88 87 VAL A C 1
ATOM 684 O O . VAL A 1 87 ? 9.321 -1.043 2.871 1.00 97.88 87 VAL A O 1
ATOM 687 N N . ASP A 1 88 ? 11.367 -1.800 2.361 1.00 97.12 88 ASP A N 1
ATOM 688 C CA . ASP A 1 88 ? 11.999 -1.280 3.579 1.00 97.12 88 ASP A CA 1
ATOM 689 C C . ASP A 1 88 ? 12.090 0.246 3.568 1.00 97.12 88 ASP A C 1
ATOM 691 O O . ASP A 1 88 ? 11.943 0.889 4.608 1.00 97.12 88 ASP A O 1
ATOM 695 N N . ALA A 1 89 ? 12.309 0.854 2.401 1.00 97.75 89 ALA A N 1
ATOM 696 C CA . ALA A 1 89 ? 12.272 2.303 2.261 1.00 97.75 89 ALA A CA 1
ATOM 697 C C . ALA A 1 89 ? 10.869 2.871 2.501 1.00 97.75 89 ALA A C 1
ATOM 699 O O . ALA A 1 89 ? 10.733 3.861 3.222 1.00 97.75 89 ALA A O 1
ATOM 700 N N . LEU A 1 90 ? 9.833 2.205 1.985 1.00 98.38 90 LEU A N 1
ATOM 701 C CA . LEU A 1 90 ? 8.440 2.552 2.276 1.00 98.38 90 LEU A CA 1
ATOM 702 C C . LEU A 1 90 ? 8.100 2.359 3.765 1.00 98.38 90 LEU A C 1
ATOM 704 O O . LEU A 1 90 ? 7.458 3.218 4.364 1.00 98.38 90 LEU A O 1
ATOM 708 N N . ALA A 1 91 ? 8.593 1.294 4.405 1.00 98.12 91 ALA A N 1
ATOM 709 C CA . ALA A 1 91 ? 8.406 1.080 5.841 1.00 98.12 91 ALA A CA 1
ATOM 710 C C . ALA A 1 91 ? 9.097 2.164 6.688 1.00 98.12 91 ALA A C 1
ATOM 712 O O . ALA A 1 91 ? 8.524 2.652 7.664 1.00 98.12 91 ALA A O 1
ATOM 713 N N . ARG A 1 92 ? 10.305 2.610 6.305 1.00 97.69 92 ARG A N 1
ATOM 714 C CA . ARG A 1 92 ? 10.968 3.768 6.940 1.00 97.69 92 ARG A CA 1
ATOM 715 C C . ARG A 1 92 ? 10.142 5.045 6.795 1.00 97.69 92 ARG A C 1
ATOM 717 O O . ARG A 1 92 ? 10.024 5.790 7.765 1.00 97.69 92 ARG A O 1
ATOM 724 N N . PHE A 1 93 ? 9.555 5.273 5.622 1.00 97.88 93 PHE A N 1
ATOM 725 C CA . PHE A 1 93 ? 8.670 6.410 5.386 1.00 97.88 93 PHE A CA 1
ATOM 726 C C . PHE A 1 93 ? 7.429 6.370 6.293 1.00 97.88 93 PHE A C 1
ATOM 728 O O . PHE A 1 93 ? 7.167 7.342 6.999 1.00 97.88 93 PHE A O 1
ATOM 735 N N . PHE A 1 94 ? 6.713 5.243 6.367 1.00 98.19 94 PHE A N 1
ATOM 736 C CA . PHE A 1 94 ? 5.548 5.123 7.254 1.00 98.19 94 PHE A CA 1
ATOM 737 C C . PHE A 1 94 ? 5.903 5.189 8.738 1.00 98.19 94 PHE A C 1
ATOM 739 O O . PHE A 1 94 ? 5.173 5.817 9.502 1.00 98.19 94 PHE A O 1
ATOM 746 N N . ARG A 1 95 ? 7.056 4.650 9.151 1.00 97.62 95 ARG A N 1
ATOM 747 C CA . ARG A 1 95 ? 7.564 4.834 10.519 1.00 97.62 95 ARG A CA 1
ATOM 748 C C . ARG A 1 95 ? 7.727 6.316 10.863 1.00 97.62 95 ARG A C 1
ATOM 750 O O . ARG A 1 95 ? 7.337 6.730 11.949 1.00 97.62 95 ARG A O 1
ATOM 757 N N . GLY A 1 96 ? 8.262 7.118 9.940 1.00 96.75 96 GLY A N 1
ATOM 758 C CA . GLY A 1 96 ? 8.372 8.572 10.112 1.00 96.75 96 GLY A CA 1
ATOM 759 C C . GLY A 1 96 ? 7.020 9.284 10.259 1.00 96.75 96 GLY A C 1
ATOM 760 O O . GLY A 1 96 ? 6.968 10.400 10.765 1.00 96.75 96 GLY A O 1
ATOM 761 N N . GLN A 1 97 ? 5.928 8.627 9.864 1.00 96.06 97 GLN A N 1
ATOM 762 C CA . GLN A 1 97 ? 4.558 9.124 9.963 1.00 96.06 97 GLN A CA 1
ATOM 763 C C . GLN A 1 97 ? 3.735 8.434 11.061 1.00 96.06 97 GLN A C 1
ATOM 765 O O . GLN A 1 97 ? 2.533 8.678 11.140 1.00 96.06 97 GLN A O 1
ATOM 770 N N . ALA A 1 98 ? 4.342 7.609 11.924 1.00 97.50 98 ALA A N 1
ATOM 771 C CA . ALA A 1 98 ? 3.6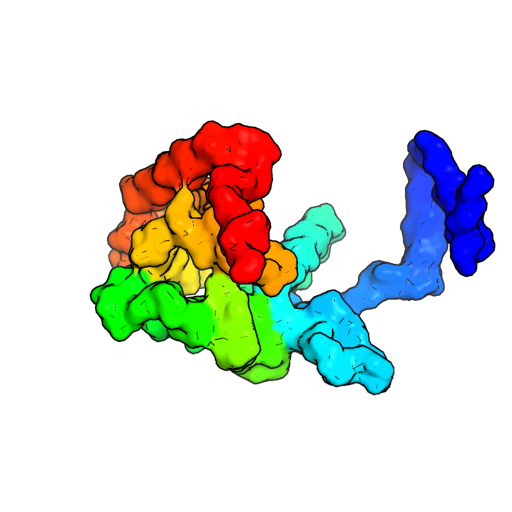23 6.835 12.942 1.00 97.50 98 ALA A CA 1
ATOM 772 C C . ALA A 1 98 ? 2.701 7.700 13.820 1.00 97.50 98 ALA A C 1
ATOM 774 O O . ALA A 1 98 ? 1.583 7.290 14.117 1.00 97.50 98 ALA A O 1
ATOM 775 N N . GLY A 1 99 ? 3.120 8.928 14.150 1.00 97.12 99 GLY A N 1
ATOM 776 C CA . GLY A 1 99 ? 2.296 9.875 14.907 1.00 97.12 99 GLY A CA 1
ATOM 777 C C . GLY A 1 99 ? 0.952 10.199 14.243 1.00 97.12 99 GLY A C 1
ATOM 778 O O . GLY A 1 99 ? -0.037 10.339 14.947 1.00 97.12 99 GLY A O 1
ATOM 779 N N . ARG A 1 100 ? 0.877 10.236 12.904 1.00 95.81 100 ARG A N 1
ATOM 780 C CA . ARG A 1 100 ? -0.382 10.461 12.166 1.00 95.81 100 ARG A CA 1
ATOM 781 C C . ARG A 1 100 ? -1.341 9.280 12.291 1.00 95.81 100 ARG A C 1
ATOM 783 O O . ARG A 1 100 ? -2.531 9.472 12.512 1.00 95.81 100 ARG A O 1
ATOM 790 N N . PHE A 1 101 ? -0.817 8.057 12.173 1.00 98.12 101 PHE A N 1
ATOM 791 C CA . PHE A 1 101 ? -1.611 6.839 12.357 1.00 98.12 101 PHE A CA 1
ATOM 792 C C . PHE A 1 101 ? -2.179 6.768 13.771 1.00 98.12 101 PHE A C 1
ATOM 794 O O . PHE A 1 101 ? -3.370 6.516 13.933 1.00 98.12 101 PHE A O 1
ATOM 801 N N . VAL A 1 102 ? -1.329 6.998 14.777 1.00 98.00 102 VAL A N 1
ATOM 802 C CA . VAL A 1 102 ? -1.706 6.923 16.194 1.00 98.00 102 VAL A CA 1
ATOM 803 C C . VAL A 1 102 ? -2.715 8.011 16.544 1.00 98.00 102 VAL A C 1
ATOM 805 O O . VAL A 1 102 ? -3.774 7.679 17.058 1.00 98.00 102 VAL A O 1
ATOM 808 N N . ALA A 1 103 ? -2.465 9.269 16.167 1.00 97.88 103 ALA A N 1
ATOM 809 C CA . ALA A 1 103 ? -3.376 10.371 16.473 1.00 97.88 103 ALA A CA 1
ATOM 810 C C . ALA A 1 103 ? -4.790 10.140 15.911 1.00 97.88 103 ALA A C 1
ATOM 812 O O . ALA A 1 103 ? -5.773 10.364 16.607 1.00 97.88 103 ALA A O 1
ATOM 813 N N . ILE A 1 104 ? -4.917 9.626 14.682 1.00 97.56 104 ILE A N 1
ATOM 814 C CA . ILE A 1 104 ? -6.230 9.266 14.118 1.00 97.56 104 ILE A CA 1
ATOM 815 C C . ILE A 1 104 ? -6.820 8.034 14.819 1.00 97.56 104 ILE A C 1
ATOM 817 O O . ILE A 1 104 ? -8.011 8.006 15.117 1.00 97.56 104 ILE A O 1
ATOM 821 N N . SER A 1 105 ? -6.002 7.018 15.110 1.00 97.38 105 SER A N 1
ATOM 822 C CA . SER A 1 105 ? -6.462 5.785 15.772 1.00 97.38 105 SER A CA 1
ATOM 823 C C . SER A 1 105 ? -7.012 6.030 17.178 1.00 97.38 105 SER A C 1
ATOM 825 O O . SER A 1 105 ? -7.972 5.370 17.578 1.00 97.38 105 SER A O 1
ATOM 827 N N . ASP A 1 106 ? -6.410 6.978 17.897 1.00 97.12 106 ASP A N 1
ATOM 828 C CA . ASP A 1 106 ? -6.756 7.349 19.270 1.00 97.12 106 ASP A CA 1
ATOM 829 C C . ASP A 1 106 ? -7.816 8.468 19.330 1.00 97.12 106 ASP A C 1
ATOM 831 O O . ASP A 1 106 ? -8.287 8.823 20.410 1.00 97.12 106 ASP A O 1
ATOM 835 N N . GLY A 1 107 ? -8.236 9.003 18.175 1.00 96.44 107 GLY A N 1
ATOM 836 C CA . GLY A 1 107 ? -9.230 10.077 18.079 1.00 96.44 107 GLY A CA 1
ATOM 837 C C . GLY A 1 107 ? -8.697 11.472 18.429 1.00 96.44 107 GLY A C 1
ATOM 838 O O . GLY A 1 107 ? -9.481 12.389 18.659 1.00 96.44 107 GLY A O 1
ATOM 839 N N . GLU A 1 108 ? -7.375 11.650 18.466 1.00 96.88 108 GLU A N 1
ATOM 840 C CA . GLU A 1 108 ? -6.697 12.938 18.668 1.00 96.88 108 GLU A CA 1
ATOM 841 C C . GLU A 1 108 ? -6.652 13.798 17.392 1.00 96.88 108 GLU A C 1
ATOM 843 O O . GLU A 1 108 ? -6.303 14.977 17.439 1.00 96.88 108 GLU A O 1
ATOM 848 N N . SER A 1 109 ? -6.958 13.221 16.229 1.00 95.19 109 SER A N 1
ATOM 849 C CA . SER A 1 109 ? -7.016 13.923 14.943 1.00 95.19 109 SER A CA 1
ATOM 850 C C . SER A 1 109 ? -8.201 13.453 14.112 1.00 95.19 109 SER A C 1
ATOM 852 O O . SER A 1 109 ? -8.522 12.265 14.099 1.00 95.19 109 SER A O 1
ATOM 854 N N . ASP A 1 110 ? -8.829 14.390 13.402 1.00 92.12 110 ASP A N 1
ATOM 855 C CA . ASP A 1 110 ? -9.976 14.108 12.543 1.00 92.12 110 ASP A CA 1
ATOM 856 C C . ASP A 1 110 ? -9.508 13.494 11.208 1.00 92.12 110 ASP A C 1
ATOM 858 O O . ASP A 1 110 ? -8.762 14.141 10.465 1.00 92.12 110 ASP A O 1
ATOM 862 N N . PRO A 1 111 ? -9.921 12.260 10.862 1.00 90.62 111 PRO A N 1
ATOM 863 C CA . PRO A 1 111 ? -9.579 11.659 9.576 1.00 90.62 111 PRO A CA 1
ATOM 864 C C . PRO A 1 111 ? -10.190 12.383 8.364 1.00 90.62 111 PRO A C 1
ATOM 866 O O . PRO A 1 111 ? -9.683 12.200 7.255 1.00 90.62 111 PRO A O 1
ATOM 869 N N . ALA A 1 112 ? -11.217 13.223 8.545 1.00 88.50 112 ALA A N 1
ATOM 870 C CA . ALA A 1 112 ? -11.757 14.070 7.479 1.00 88.50 112 ALA A CA 1
ATOM 871 C C . ALA A 1 112 ? -10.769 15.172 7.048 1.00 88.50 112 ALA A C 1
ATOM 873 O O . ALA A 1 112 ? -10.821 15.664 5.918 1.00 88.50 112 ALA 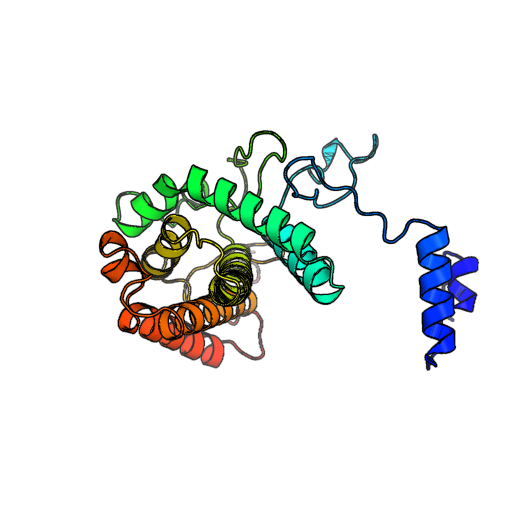A O 1
ATOM 874 N N . GLU A 1 113 ? -9.814 15.538 7.907 1.00 88.44 113 GLU A N 1
ATOM 875 C CA . GLU A 1 113 ? -8.726 16.443 7.551 1.00 88.44 113 GLU A CA 1
ATOM 876 C C . GLU A 1 113 ? -7.640 15.680 6.777 1.00 88.44 113 GLU A C 1
ATOM 878 O O . GLU A 1 113 ? -6.688 15.147 7.346 1.00 88.44 113 GLU A O 1
ATOM 883 N N . HIS A 1 114 ? -7.742 15.643 5.443 1.00 83.50 114 HIS A N 1
ATOM 884 C CA . HIS A 1 114 ? -6.834 14.858 4.587 1.00 83.50 114 HIS A CA 1
ATOM 885 C C . HIS A 1 114 ? -5.338 15.118 4.852 1.00 83.50 114 HIS A C 1
ATOM 887 O O . HIS A 1 114 ? -4.527 14.202 4.736 1.00 83.50 114 HIS A O 1
ATOM 893 N N . GLY A 1 115 ? -4.956 16.339 5.242 1.00 84.62 115 GLY A N 1
ATOM 894 C CA . GLY A 1 115 ? -3.571 16.687 5.586 1.00 84.62 115 GLY A CA 1
ATOM 895 C C . GLY A 1 115 ? -3.020 15.961 6.823 1.00 84.62 115 GLY A C 1
ATOM 896 O O . GLY A 1 115 ? -1.800 15.789 6.930 1.00 84.62 115 GLY A O 1
ATOM 897 N N . MET A 1 116 ? -3.901 15.499 7.717 1.00 88.88 116 MET A N 1
ATOM 898 C CA . MET A 1 116 ? -3.571 14.749 8.934 1.00 88.88 116 MET A CA 1
ATOM 899 C C . MET A 1 116 ? -3.392 13.253 8.675 1.00 88.88 116 MET A C 1
ATOM 901 O O . MET A 1 116 ? -2.716 12.569 9.445 1.00 88.88 116 MET A O 1
ATOM 905 N N . ARG A 1 117 ? -3.930 12.741 7.562 1.00 93.81 117 ARG A N 1
ATOM 906 C CA . ARG A 1 117 ? -3.787 11.335 7.175 1.00 93.81 117 ARG A CA 1
ATOM 907 C C . ARG A 1 117 ? -2.332 11.005 6.810 1.00 93.81 117 ARG A C 1
ATOM 909 O O . ARG A 1 117 ? -1.564 11.893 6.413 1.00 93.81 117 ARG A O 1
ATOM 916 N N . PRO A 1 118 ? -1.906 9.736 6.941 1.00 95.00 118 PRO A N 1
ATOM 917 C CA . PRO A 1 118 ? -0.622 9.287 6.423 1.00 95.00 118 PRO A CA 1
ATOM 918 C C . PRO A 1 118 ? -0.491 9.633 4.941 1.00 95.00 118 PRO A C 1
ATOM 920 O O . PRO A 1 118 ? -1.321 9.243 4.127 1.00 95.00 118 PRO A O 1
ATOM 923 N N . ALA A 1 119 ? 0.553 10.374 4.592 1.00 94.88 119 ALA A N 1
ATOM 924 C CA . ALA A 1 119 ? 0.799 10.751 3.217 1.00 94.88 119 ALA A CA 1
ATOM 925 C C . ALA A 1 119 ? 1.248 9.555 2.389 1.00 94.88 119 ALA A C 1
ATOM 927 O O . ALA A 1 119 ? 1.959 8.676 2.886 1.00 94.88 119 ALA A O 1
ATOM 928 N N . ILE A 1 120 ? 0.896 9.578 1.105 1.00 94.56 120 ILE A N 1
ATOM 929 C CA . ILE A 1 120 ? 1.288 8.544 0.140 1.00 94.56 120 ILE A CA 1
ATOM 930 C C . ILE A 1 120 ? 2.331 9.040 -0.864 1.00 94.56 120 ILE A C 1
ATOM 932 O O . ILE A 1 120 ? 2.908 8.232 -1.595 1.00 94.56 120 ILE A O 1
ATOM 936 N N . ARG A 1 121 ? 2.587 10.356 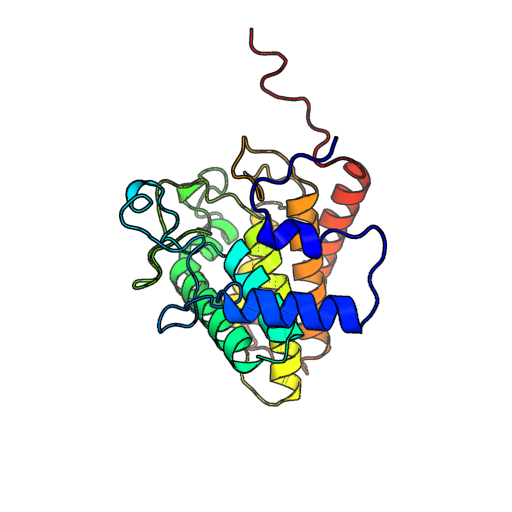-0.886 1.00 94.00 121 ARG A N 1
ATOM 937 C CA . ARG A 1 121 ? 3.548 11.013 -1.769 1.00 94.00 121 ARG A CA 1
ATOM 938 C C . ARG A 1 121 ? 4.566 11.817 -0.979 1.00 94.00 121 ARG A C 1
ATOM 940 O O . ARG A 1 121 ? 4.219 12.534 -0.038 1.00 94.00 121 ARG A O 1
ATOM 947 N N . PHE A 1 122 ? 5.830 11.712 -1.375 1.00 94.12 122 PHE A N 1
ATOM 948 C CA . PHE A 1 122 ? 6.926 12.311 -0.624 1.00 94.12 122 PHE A CA 1
ATOM 949 C C . PHE A 1 122 ? 8.188 12.554 -1.456 1.00 94.12 122 PHE A C 1
ATOM 951 O O . PHE A 1 122 ? 8.329 12.110 -2.602 1.00 94.12 122 PHE A O 1
ATOM 958 N N . ARG A 1 123 ? 9.125 13.297 -0.859 1.00 91.69 123 ARG A N 1
ATOM 959 C CA . ARG A 1 123 ? 10.454 13.551 -1.427 1.00 91.69 123 ARG A CA 1
ATOM 960 C C . ARG A 1 123 ? 11.366 12.329 -1.256 1.00 91.69 123 ARG A C 1
ATOM 962 O O . ARG A 1 123 ? 11.545 11.895 -0.117 1.00 91.69 123 ARG A O 1
ATOM 969 N N . PRO A 1 124 ? 11.980 11.807 -2.332 1.00 87.44 124 PRO A N 1
ATOM 970 C CA . PRO A 1 124 ? 12.783 10.588 -2.261 1.00 87.44 124 PRO A CA 1
ATOM 971 C C . PRO A 1 124 ? 13.978 10.697 -1.313 1.00 87.44 124 PRO A C 1
ATOM 973 O O . PRO A 1 124 ? 14.267 9.742 -0.603 1.00 87.44 124 PRO A O 1
ATOM 976 N N . GLU A 1 125 ? 14.667 11.837 -1.271 1.00 86.94 125 GLU A N 1
ATOM 977 C CA . GLU A 1 125 ? 15.929 11.989 -0.534 1.00 86.94 125 GLU A CA 1
ATOM 978 C C . GLU A 1 125 ? 15.718 12.118 0.975 1.00 86.94 125 GLU A C 1
ATOM 980 O O . GLU A 1 125 ? 16.508 11.605 1.764 1.00 86.94 125 GLU A O 1
ATOM 985 N N . THR A 1 126 ? 14.659 12.820 1.378 1.00 90.44 126 THR A N 1
ATOM 986 C CA . THR A 1 126 ? 14.413 13.179 2.782 1.00 90.44 126 THR A CA 1
ATOM 987 C C . THR A 1 126 ? 13.274 12.396 3.418 1.00 90.44 126 THR A C 1
ATOM 989 O O . THR A 1 126 ? 13.079 12.499 4.625 1.00 90.44 126 THR A O 1
ATOM 992 N N . LEU A 1 127 ? 12.507 11.641 2.622 1.00 93.00 127 LEU A N 1
ATOM 993 C CA . LEU A 1 127 ? 11.270 10.976 3.039 1.00 93.00 127 LEU A CA 1
ATOM 994 C C . LEU A 1 127 ? 10.228 11.942 3.632 1.00 93.00 127 LEU A C 1
ATOM 996 O O . LEU A 1 127 ? 9.339 11.528 4.369 1.00 93.00 127 LEU A O 1
ATOM 1000 N N . VAL A 1 128 ? 10.327 13.238 3.318 1.00 91.69 128 VAL A N 1
ATOM 1001 C CA . VAL A 1 128 ? 9.389 14.255 3.805 1.00 91.69 128 VAL A CA 1
ATOM 1002 C C . VAL A 1 128 ? 8.091 14.181 2.992 1.00 91.69 128 VAL A C 1
ATOM 1004 O O . VAL A 1 128 ? 8.164 14.338 1.766 1.00 91.69 128 VAL A O 1
ATOM 1007 N N . PRO A 1 129 ? 6.928 13.983 3.646 1.00 90.56 129 PRO A N 1
ATOM 1008 C CA . PRO A 1 129 ? 5.611 14.058 3.017 1.00 90.56 129 PRO A CA 1
ATOM 1009 C C . PRO A 1 129 ? 5.359 15.372 2.281 1.00 90.56 129 PRO A C 1
ATOM 1011 O O . PRO A 1 129 ? 5.762 16.440 2.752 1.00 90.56 129 PRO A O 1
ATOM 1014 N N . ASP A 1 130 ? 4.619 15.312 1.177 1.00 84.75 130 ASP A N 1
ATOM 1015 C CA . ASP A 1 130 ? 4.021 16.515 0.599 1.00 84.75 130 ASP A CA 1
ATOM 1016 C C . ASP A 1 130 ? 2.717 16.848 1.353 1.00 84.75 130 ASP A C 1
ATOM 1018 O O . ASP A 1 130 ? 1.797 16.033 1.425 1.00 84.75 130 ASP A O 1
ATOM 1022 N N . GLN A 1 131 ? 2.656 18.037 1.964 1.00 73.62 131 GLN A N 1
ATOM 1023 C CA . GLN A 1 131 ? 1.546 18.429 2.847 1.00 73.62 131 GLN A CA 1
ATOM 1024 C C . GLN A 1 131 ? 0.284 18.849 2.076 1.00 73.62 131 GLN A C 1
ATOM 1026 O O . GLN A 1 131 ? -0.816 18.501 2.495 1.00 73.62 131 GLN A O 1
ATOM 1031 N N . ASP A 1 132 ? 0.442 19.502 0.922 1.00 76.38 132 ASP A N 1
ATOM 1032 C CA . ASP A 1 132 ? -0.659 19.988 0.075 1.00 76.38 132 ASP A CA 1
ATOM 1033 C C . ASP A 1 132 ? -1.070 18.949 -0.987 1.00 76.38 132 ASP A C 1
ATOM 1035 O O . ASP A 1 132 ? -1.111 19.238 -2.184 1.00 76.38 132 ASP A O 1
ATOM 1039 N N . TRP A 1 133 ? -1.293 17.699 -0.575 1.00 81.12 133 TRP A N 1
ATOM 1040 C CA . TRP A 1 133 ? -1.687 16.608 -1.475 1.00 81.12 133 TRP A CA 1
ATOM 1041 C C . TRP A 1 133 ? -2.922 15.871 -0.945 1.00 81.12 133 TRP A C 1
ATOM 1043 O O . TRP A 1 133 ? -3.081 15.793 0.279 1.00 81.12 133 TRP A O 1
ATOM 1053 N N . PRO A 1 134 ? -3.796 15.315 -1.812 1.00 80.50 134 PRO A N 1
ATOM 1054 C CA . PRO A 1 134 ? -4.904 14.457 -1.395 1.00 80.50 134 PRO A CA 1
ATOM 1055 C C . PRO A 1 134 ? -4.392 13.138 -0.798 1.00 80.50 134 PRO A C 1
ATOM 1057 O O . PRO A 1 134 ? -4.397 12.094 -1.429 1.00 80.50 134 PRO A O 1
ATOM 1060 N N . ASN A 1 135 ? -3.937 13.182 0.453 1.00 84.31 135 ASN A N 1
ATOM 1061 C CA . ASN A 1 135 ? -3.334 12.041 1.146 1.00 84.31 135 ASN A CA 1
ATOM 1062 C C . ASN A 1 135 ? -4.355 10.967 1.569 1.00 84.31 135 ASN A C 1
ATOM 1064 O O . ASN A 1 135 ? -3.968 9.885 2.008 1.00 84.31 135 ASN A O 1
ATOM 1068 N N . ALA A 1 136 ? -5.654 11.246 1.431 1.00 90.12 136 ALA A N 1
ATOM 1069 C CA . ALA A 1 136 ? -6.724 10.270 1.576 1.00 90.12 136 ALA A CA 1
ATOM 1070 C C . ALA A 1 136 ? -6.697 9.271 0.409 1.00 90.12 136 ALA A C 1
ATOM 1072 O O . ALA A 1 136 ? -7.395 9.457 -0.581 1.00 90.12 136 ALA A O 1
ATOM 1073 N N . GLN A 1 137 ? -5.854 8.241 0.505 1.00 95.25 137 GLN A N 1
ATOM 1074 C CA . GLN A 1 137 ? -5.669 7.220 -0.533 1.00 95.25 137 GLN A CA 1
ATOM 1075 C C . GLN A 1 137 ? -5.465 5.845 0.113 1.00 95.25 137 GLN A C 1
ATOM 1077 O O . GLN A 1 137 ? -4.338 5.412 0.387 1.00 95.25 137 GLN A O 1
ATOM 1082 N N . ASN A 1 138 ? -6.574 5.160 0.416 1.00 97.19 138 ASN A N 1
ATOM 1083 C CA . ASN A 1 138 ? -6.528 3.854 1.079 1.00 97.19 138 ASN A CA 1
ATOM 1084 C C . ASN A 1 138 ? -5.983 2.759 0.160 1.00 97.19 138 ASN A C 1
ATOM 1086 O O . ASN A 1 138 ? -5.404 1.788 0.654 1.00 97.19 138 ASN A O 1
ATOM 1090 N N . ASP A 1 139 ? -6.090 2.937 -1.160 1.00 98.00 139 ASP A N 1
ATOM 1091 C CA . ASP A 1 139 ? -5.516 2.036 -2.151 1.00 98.00 139 ASP A CA 1
ATOM 1092 C C . ASP A 1 139 ? -4.017 1.809 -1.910 1.00 98.00 139 ASP A C 1
ATOM 1094 O O . ASP A 1 139 ? -3.562 0.664 -1.826 1.00 98.00 139 ASP A O 1
ATOM 1098 N N . ALA A 1 140 ? -3.267 2.899 -1.722 1.00 98.00 140 ALA A N 1
ATOM 1099 C CA . ALA A 1 140 ? -1.826 2.883 -1.516 1.00 98.00 140 ALA A CA 1
ATOM 1100 C C . ALA A 1 140 ? -1.437 2.259 -0.166 1.00 98.00 140 ALA A C 1
ATOM 1102 O O . ALA A 1 140 ? -0.462 1.504 -0.095 1.00 98.00 140 ALA A O 1
ATOM 1103 N N . LEU A 1 141 ? -2.213 2.526 0.892 1.00 98.50 141 LEU A N 1
ATOM 1104 C CA . LEU A 1 141 ? -2.023 1.901 2.206 1.00 98.50 141 LEU A CA 1
ATOM 1105 C C . LEU A 1 141 ? -2.265 0.387 2.137 1.00 98.50 141 LEU A C 1
ATOM 1107 O O . LEU A 1 141 ? -1.452 -0.392 2.639 1.00 98.50 141 LEU A O 1
ATOM 1111 N N . GLY A 1 142 ? -3.343 -0.030 1.467 1.00 98.62 142 GLY A N 1
ATOM 1112 C CA . GLY A 1 142 ? -3.679 -1.434 1.246 1.00 98.62 142 GLY A CA 1
ATOM 1113 C C . GLY A 1 142 ? -2.618 -2.171 0.430 1.00 98.62 142 GLY A C 1
ATOM 1114 O O . GLY A 1 142 ? -2.178 -3.253 0.822 1.00 98.62 142 GLY A O 1
ATOM 1115 N N . TYR A 1 143 ? -2.131 -1.562 -0.655 1.00 98.69 143 TYR A N 1
ATOM 1116 C CA . TYR A 1 143 ? -1.038 -2.109 -1.460 1.00 98.69 143 TYR A CA 1
ATOM 1117 C C . TYR A 1 143 ? 0.243 -2.306 -0.657 1.00 98.69 143 TYR A C 1
ATOM 1119 O O . TYR A 1 143 ? 0.844 -3.383 -0.724 1.00 98.69 143 TYR A O 1
ATOM 1127 N N . PHE A 1 144 ? 0.655 -1.293 0.108 1.00 98.81 144 PHE A N 1
ATOM 1128 C CA . PHE A 1 144 ? 1.833 -1.415 0.958 1.00 98.81 144 PHE A CA 1
ATOM 1129 C C . PHE A 1 144 ? 1.660 -2.552 1.961 1.00 98.81 144 PHE A C 1
ATOM 1131 O O . PHE A 1 144 ? 2.525 -3.423 2.029 1.00 98.81 144 PHE A O 1
ATOM 1138 N N . LEU A 1 145 ? 0.536 -2.589 2.685 1.00 98.81 145 LEU A N 1
ATOM 1139 C CA . LEU A 1 145 ? 0.279 -3.627 3.679 1.00 98.81 145 LEU A CA 1
ATOM 1140 C C . LEU A 1 145 ? 0.310 -5.027 3.051 1.00 98.81 145 LEU A C 1
ATOM 1142 O O . LEU A 1 145 ? 0.938 -5.935 3.593 1.00 98.81 145 LEU A O 1
ATOM 1146 N N . TRP A 1 146 ? -0.307 -5.186 1.877 1.00 98.81 146 TRP A N 1
ATOM 1147 C CA . TRP A 1 146 ? -0.314 -6.436 1.121 1.00 98.81 146 TRP A CA 1
ATOM 1148 C C . TRP A 1 146 ? 1.087 -6.911 0.758 1.00 98.81 146 TRP A C 1
ATOM 1150 O O . TRP A 1 146 ? 1.454 -8.043 1.087 1.00 98.81 146 TRP A O 1
ATOM 1160 N N . LEU A 1 147 ? 1.878 -6.075 0.084 1.00 98.75 147 LEU A N 1
ATOM 1161 C CA . LEU A 1 147 ? 3.199 -6.501 -0.362 1.00 98.75 147 LEU A CA 1
ATOM 1162 C C . LEU A 1 147 ? 4.150 -6.667 0.825 1.00 98.75 147 LEU A C 1
ATOM 1164 O O . LEU A 1 147 ? 4.864 -7.667 0.890 1.00 98.75 147 LEU A O 1
ATOM 1168 N N . TYR A 1 148 ? 4.132 -5.735 1.782 1.00 98.56 148 TYR A N 1
ATOM 1169 C CA . TYR A 1 148 ? 5.005 -5.789 2.950 1.00 98.56 148 TYR A CA 1
ATOM 1170 C C . TYR A 1 148 ? 4.745 -7.050 3.777 1.00 98.56 148 TYR A C 1
ATOM 1172 O O . TYR A 1 148 ? 5.693 -7.770 4.078 1.00 98.56 148 TYR A O 1
ATOM 1180 N N . ALA A 1 149 ? 3.484 -7.385 4.077 1.00 98.06 149 ALA A N 1
ATOM 1181 C CA . ALA A 1 149 ? 3.155 -8.593 4.835 1.00 98.06 149 ALA A CA 1
ATOM 1182 C C . ALA A 1 149 ? 3.534 -9.883 4.085 1.00 98.06 149 ALA A C 1
ATOM 1184 O O . ALA A 1 149 ? 4.077 -10.810 4.687 1.00 98.06 149 ALA A O 1
ATOM 1185 N N . ARG A 1 150 ? 3.317 -9.939 2.762 1.00 97.75 150 ARG A N 1
ATOM 1186 C CA . ARG A 1 150 ? 3.736 -11.086 1.937 1.00 97.75 150 ARG A CA 1
ATOM 1187 C C . ARG A 1 150 ? 5.248 -11.296 1.970 1.00 97.75 150 ARG A C 1
ATOM 1189 O O . ARG A 1 150 ? 5.699 -12.405 2.249 1.00 97.75 150 ARG A O 1
ATOM 1196 N N . LEU A 1 151 ? 6.020 -10.238 1.730 1.00 97.25 151 LEU A N 1
ATOM 1197 C CA . LEU A 1 151 ? 7.483 -10.302 1.736 1.00 97.25 151 LEU A CA 1
ATOM 1198 C C . LEU A 1 151 ? 8.041 -10.524 3.147 1.00 97.25 151 LEU A C 1
ATOM 1200 O O . LEU A 1 151 ? 9.036 -11.225 3.309 1.00 97.25 151 LEU A O 1
ATOM 1204 N N . ALA A 1 152 ? 7.389 -9.995 4.183 1.00 95.69 152 ALA A N 1
ATOM 1205 C CA . ALA A 1 152 ? 7.726 -10.278 5.575 1.00 95.69 152 ALA A CA 1
ATOM 1206 C C . ALA A 1 152 ? 7.560 -11.766 5.912 1.00 95.69 152 ALA A C 1
ATOM 1208 O O . ALA A 1 152 ? 8.401 -12.320 6.615 1.00 95.69 152 ALA A O 1
ATOM 1209 N N . ARG A 1 153 ? 6.543 -12.442 5.365 1.00 93.75 153 ARG A N 1
ATOM 1210 C CA . ARG A 1 153 ? 6.338 -13.887 5.561 1.00 93.75 153 ARG A CA 1
ATOM 1211 C C . ARG A 1 153 ? 7.466 -14.716 4.946 1.00 93.75 153 ARG A C 1
ATOM 1213 O O . ARG A 1 153 ? 7.977 -15.634 5.581 1.00 93.75 153 ARG A O 1
ATOM 1220 N N . GLU A 1 154 ? 7.909 -14.350 3.743 1.00 93.25 154 GLU A N 1
ATOM 1221 C CA . GLU A 1 154 ? 9.072 -14.968 3.084 1.00 93.25 154 GLU A CA 1
ATOM 1222 C C . GLU A 1 154 ? 10.373 -14.708 3.860 1.00 93.25 154 GLU A C 1
ATOM 1224 O O . GLU A 1 154 ? 11.168 -15.619 4.092 1.00 93.25 154 GLU A O 1
ATOM 1229 N N . ARG A 1 155 ? 10.571 -13.469 4.324 1.00 92.38 155 ARG A N 1
ATOM 1230 C CA . ARG A 1 155 ? 11.703 -13.071 5.173 1.00 92.38 155 ARG A CA 1
ATOM 1231 C C . ARG A 1 155 ? 11.740 -13.846 6.482 1.00 92.38 155 ARG A C 1
ATOM 1233 O O . ARG A 1 155 ? 12.808 -14.316 6.861 1.00 92.38 155 ARG A O 1
ATOM 1240 N N . MET A 1 156 ? 10.594 -14.012 7.132 1.00 91.44 156 MET A N 1
ATOM 1241 C CA . MET A 1 156 ? 10.455 -14.781 8.366 1.00 91.44 156 MET A CA 1
ATOM 1242 C C . MET A 1 156 ? 10.858 -16.239 8.160 1.00 91.44 156 MET A C 1
ATOM 1244 O O . MET A 1 156 ? 11.650 -16.765 8.938 1.00 91.44 156 MET A O 1
ATOM 1248 N N . ALA A 1 157 ? 10.386 -16.867 7.079 1.00 90.00 157 ALA A N 1
ATOM 1249 C CA . ALA A 1 157 ? 10.791 -18.224 6.713 1.00 90.00 157 ALA A CA 1
ATOM 1250 C C . ALA A 1 157 ? 12.308 -18.330 6.451 1.00 90.00 157 ALA A C 1
ATOM 1252 O O . ALA A 1 157 ? 12.913 -19.366 6.713 1.00 90.00 157 ALA A O 1
ATOM 1253 N N . ALA A 1 158 ? 12.933 -17.243 5.991 1.00 90.00 158 ALA A N 1
ATOM 1254 C CA . ALA A 1 158 ? 14.378 -17.119 5.818 1.00 90.00 158 ALA A CA 1
ATOM 1255 C C . ALA A 1 158 ? 15.134 -16.629 7.077 1.00 90.00 158 ALA A C 1
ATOM 1257 O O . ALA A 1 158 ? 16.324 -16.324 6.986 1.00 90.00 158 ALA A O 1
ATOM 1258 N N . GLY A 1 159 ? 14.474 -16.510 8.236 1.00 88.94 159 GLY A N 1
ATOM 1259 C CA . GLY A 1 159 ? 15.088 -16.063 9.494 1.00 88.94 159 GLY A CA 1
ATOM 1260 C C . GLY A 1 159 ? 15.487 -14.581 9.535 1.00 88.94 159 GLY A C 1
ATOM 1261 O O . GLY A 1 159 ? 16.306 -14.191 10.366 1.00 88.94 159 GLY A O 1
ATOM 1262 N N . ARG A 1 160 ? 14.948 -13.746 8.638 1.00 89.69 160 ARG A N 1
ATOM 1263 C CA . ARG A 1 160 ? 15.175 -12.292 8.618 1.00 89.69 160 ARG A CA 1
ATOM 1264 C C . ARG A 1 160 ? 14.166 -11.575 9.520 1.00 89.69 160 ARG A C 1
ATOM 1266 O O . ARG A 1 160 ? 13.048 -12.046 9.723 1.00 89.69 160 ARG A O 1
ATOM 1273 N N . SER A 1 161 ? 14.564 -10.421 10.055 1.00 88.00 161 SER A N 1
ATOM 1274 C CA . SER A 1 161 ? 13.714 -9.610 10.930 1.00 88.00 161 SER A CA 1
ATOM 1275 C C . SER A 1 161 ? 12.519 -9.003 10.189 1.00 88.00 161 SER A C 1
ATOM 1277 O O . SER A 1 161 ? 12.562 -8.749 8.984 1.00 88.00 161 SER A O 1
ATOM 1279 N N . ILE A 1 162 ? 11.454 -8.748 10.950 1.00 91.94 162 ILE A N 1
ATOM 1280 C CA . ILE A 1 162 ? 10.227 -8.100 10.488 1.00 91.94 162 ILE A CA 1
ATOM 1281 C C . ILE A 1 162 ? 10.024 -6.818 11.290 1.00 91.94 162 ILE A C 1
ATOM 1283 O O . ILE A 1 162 ? 10.242 -6.786 12.502 1.00 91.94 162 ILE A O 1
ATOM 1287 N N . ASP A 1 163 ? 9.584 -5.767 10.609 1.00 94.56 163 ASP A N 1
ATOM 1288 C CA . ASP A 1 163 ? 9.236 -4.490 11.219 1.00 94.56 163 ASP A CA 1
ATOM 1289 C C . ASP A 1 163 ? 7.793 -4.499 11.746 1.00 94.56 163 ASP A C 1
ATOM 1291 O O . ASP A 1 163 ? 6.862 -3.986 11.119 1.00 94.56 163 ASP A O 1
ATOM 1295 N N . TRP A 1 164 ? 7.592 -5.133 12.901 1.00 95.56 164 TRP A N 1
ATOM 1296 C CA . TRP A 1 164 ? 6.269 -5.214 13.525 1.00 95.56 164 TRP A CA 1
ATOM 1297 C C . TRP A 1 164 ? 5.717 -3.849 13.945 1.00 95.56 164 TRP A C 1
ATOM 1299 O O . TRP A 1 164 ? 4.500 -3.676 13.936 1.00 95.56 164 TRP A O 1
ATOM 1309 N N . ASP A 1 165 ? 6.588 -2.883 14.262 1.00 96.75 165 ASP A N 1
ATOM 1310 C CA . ASP A 1 165 ? 6.171 -1.538 14.664 1.00 96.75 165 ASP A CA 1
ATOM 1311 C C . ASP A 1 165 ? 5.389 -0.853 13.535 1.00 96.75 165 ASP A C 1
ATOM 1313 O O . ASP A 1 165 ? 4.356 -0.246 13.795 1.00 96.75 165 ASP A O 1
ATOM 1317 N N . VAL A 1 166 ? 5.833 -0.996 12.279 1.00 97.94 166 VAL A N 1
ATOM 1318 C CA . VAL A 1 166 ? 5.135 -0.429 11.113 1.00 97.94 166 VAL A CA 1
ATOM 1319 C C . VAL A 1 166 ? 3.841 -1.182 10.813 1.00 97.94 166 VAL A C 1
ATOM 1321 O O . VAL A 1 166 ? 2.814 -0.549 10.583 1.00 97.94 166 VAL A O 1
ATOM 1324 N N . LEU A 1 167 ? 3.858 -2.519 10.842 1.00 97.81 167 LEU A N 1
ATOM 1325 C CA . LEU A 1 167 ? 2.658 -3.330 10.589 1.00 97.81 167 LEU A CA 1
ATOM 1326 C C . LEU A 1 167 ? 1.539 -3.046 11.600 1.00 97.81 167 LEU A C 1
ATOM 1328 O O . LEU A 1 167 ? 0.369 -2.985 11.223 1.00 97.81 167 LEU A O 1
ATOM 1332 N N . ALA A 1 168 ? 1.897 -2.828 12.867 1.00 97.94 168 ALA A N 1
ATOM 1333 C CA . ALA A 1 168 ? 0.952 -2.543 13.942 1.00 97.94 168 ALA A CA 1
ATOM 1334 C C . ALA A 1 168 ? 0.226 -1.193 13.794 1.00 97.94 168 ALA A C 1
ATOM 1336 O O . ALA A 1 168 ? -0.790 -0.988 14.453 1.00 97.94 168 ALA A O 1
ATOM 1337 N N . LEU A 1 169 ? 0.695 -0.286 12.928 1.00 98.62 169 LEU A N 1
ATOM 1338 C CA . LEU A 1 169 ? 0.023 0.995 12.682 1.00 98.62 169 LEU A CA 1
ATOM 1339 C C . LEU A 1 169 ? -1.285 0.834 11.893 1.00 98.62 169 LEU A C 1
ATOM 1341 O O . LEU A 1 169 ? -2.195 1.646 12.043 1.00 98.62 169 LEU A O 1
ATOM 1345 N N . PHE A 1 170 ? -1.385 -0.187 11.037 1.00 98.69 170 PHE A N 1
ATOM 1346 C CA . PHE A 1 170 ? -2.430 -0.245 10.012 1.00 98.69 170 PHE A CA 1
ATOM 1347 C C . PHE A 1 170 ? -3.808 -0.652 10.550 1.00 98.69 170 PHE A C 1
ATOM 1349 O O . PHE A 1 170 ? -4.756 0.085 10.283 1.00 98.69 170 PHE A O 1
ATOM 1356 N N . PRO A 1 171 ? -3.989 -1.766 11.290 1.00 98.75 171 PRO A N 1
ATOM 1357 C CA . PRO A 1 171 ? -5.339 -2.200 11.660 1.00 98.75 171 PRO A CA 1
ATOM 1358 C C . PRO A 1 171 ? -6.111 -1.195 12.537 1.00 98.75 171 PRO A C 1
ATOM 1360 O O . PRO A 1 171 ? -7.270 -0.921 12.216 1.00 98.75 171 PRO A O 1
ATOM 1363 N N . PRO A 1 172 ? -5.517 -0.579 13.585 1.00 98.62 172 PRO A N 1
ATOM 1364 C CA . PRO A 1 172 ? -6.203 0.451 14.369 1.00 98.62 172 PRO A CA 1
ATOM 1365 C C . PRO A 1 172 ? -6.608 1.667 13.530 1.00 98.62 172 PRO A C 1
ATOM 1367 O O . PRO A 1 172 ? -7.746 2.122 13.639 1.00 98.62 172 PRO A O 1
ATOM 1370 N N . TYR A 1 173 ? -5.721 2.128 12.643 1.00 98.69 173 TYR A N 1
ATOM 1371 C CA . TYR A 1 173 ? -5.989 3.258 11.757 1.00 98.69 173 TYR A CA 1
ATOM 1372 C C . TYR A 1 173 ? -7.110 2.946 10.761 1.00 98.69 173 TYR A C 1
ATOM 1374 O O . TYR A 1 173 ? -8.058 3.716 10.642 1.00 98.69 173 TYR A O 1
ATOM 1382 N N . LEU A 1 174 ? -7.054 1.788 10.092 1.00 98.75 174 LEU A N 1
ATOM 1383 C CA . LEU A 1 174 ? -8.071 1.352 9.128 1.00 98.75 174 LEU A CA 1
ATOM 1384 C C . LEU A 1 174 ? -9.456 1.211 9.775 1.00 98.75 174 LEU A C 1
ATOM 1386 O O . LEU A 1 174 ? -10.468 1.510 9.140 1.00 98.75 174 LEU A O 1
ATOM 1390 N N . ARG A 1 175 ? -9.504 0.782 11.043 1.00 98.62 175 ARG A N 1
ATOM 1391 C CA . ARG A 1 175 ? -10.733 0.786 11.844 1.00 98.62 175 ARG A CA 1
ATOM 1392 C C . ARG A 1 175 ? -11.217 2.207 12.121 1.00 98.62 175 ARG A C 1
ATOM 1394 O O . ARG A 1 175 ? -12.405 2.462 11.966 1.00 98.62 175 ARG A O 1
ATOM 1401 N N . ALA A 1 176 ? -10.325 3.096 12.555 1.00 98.25 176 ALA A N 1
ATOM 1402 C CA . ALA A 1 176 ? -10.664 4.463 12.950 1.00 98.25 176 ALA A CA 1
ATOM 1403 C C . ALA A 1 176 ? -11.242 5.288 11.794 1.00 98.25 176 ALA A C 1
ATOM 1405 O O . ALA A 1 176 ? -12.195 6.031 12.001 1.00 98.25 176 ALA A O 1
ATOM 1406 N N . ILE A 1 177 ? -10.733 5.095 10.576 1.00 97.81 177 ILE A N 1
ATOM 1407 C CA . ILE A 1 177 ? -11.287 5.740 9.377 1.00 97.81 177 ILE A CA 1
ATOM 1408 C C . ILE A 1 177 ? -12.504 5.009 8.794 1.00 97.81 177 ILE A C 1
ATOM 1410 O O . ILE A 1 177 ? -13.040 5.449 7.789 1.00 97.81 177 ILE A O 1
ATOM 1414 N N . ALA A 1 178 ? -12.900 3.864 9.364 1.00 98.31 178 ALA A N 1
ATOM 1415 C CA . ALA A 1 178 ? -13.909 2.971 8.798 1.00 98.31 178 ALA A CA 1
ATOM 1416 C C . ALA A 1 178 ? -13.700 2.737 7.290 1.00 98.31 178 ALA A C 1
ATOM 1418 O O . ALA A 1 178 ? -14.583 3.015 6.484 1.00 98.31 178 ALA A O 1
ATOM 1419 N N . TYR A 1 179 ? -12.521 2.228 6.902 1.00 98.50 179 TYR A N 1
ATOM 1420 C CA . TYR A 1 179 ? -12.034 2.239 5.508 1.00 98.50 179 TYR A CA 1
ATOM 1421 C C . TYR A 1 179 ? -13.010 1.673 4.454 1.00 98.50 179 TYR A C 1
ATOM 1423 O O . TYR A 1 179 ? -12.876 1.953 3.269 1.00 98.50 179 TYR A O 1
ATOM 1431 N N . TRP A 1 180 ? -13.965 0.836 4.863 1.00 98.50 180 TRP A N 1
ATOM 1432 C CA . TRP A 1 180 ? -14.994 0.239 4.008 1.00 98.50 180 TRP A CA 1
ATOM 1433 C C . TRP A 1 180 ? -16.139 1.205 3.640 1.00 98.50 180 TRP A C 1
ATOM 1435 O O . TRP A 1 180 ? -16.969 0.870 2.799 1.00 98.50 180 TRP A O 1
ATOM 1445 N N . GLN A 1 181 ? -16.200 2.376 4.274 1.00 97.31 181 GLN A N 1
ATOM 1446 C CA . GLN A 1 181 ? -17.150 3.469 4.022 1.00 97.31 181 GLN A CA 1
ATOM 1447 C C . GLN A 1 181 ? -16.446 4.806 3.747 1.00 97.31 181 GLN A C 1
ATOM 1449 O O . GLN A 1 181 ? -17.119 5.797 3.479 1.00 97.31 181 GLN A O 1
ATOM 1454 N N . ASP A 1 182 ? -15.117 4.844 3.839 1.00 96.44 182 ASP A N 1
ATOM 1455 C CA . ASP A 1 182 ? -14.322 6.060 3.694 1.00 96.44 182 ASP A CA 1
ATOM 1456 C C . ASP A 1 182 ? -14.316 6.539 2.237 1.00 96.44 182 ASP A C 1
ATOM 1458 O O . ASP A 1 182 ? -14.024 5.771 1.316 1.00 96.44 182 ASP A O 1
ATOM 1462 N N . GLU A 1 183 ? -14.636 7.816 2.026 1.00 95.31 183 GLU A N 1
ATOM 1463 C CA . GLU A 1 183 ? -14.431 8.461 0.733 1.00 95.31 183 GLU A CA 1
ATOM 1464 C C . GLU A 1 183 ? -12.962 8.857 0.604 1.00 95.31 183 GLU A C 1
ATOM 1466 O O . GLU A 1 183 ? -12.440 9.656 1.381 1.00 95.31 183 GLU A O 1
ATOM 1471 N N . ASP A 1 184 ? -12.289 8.312 -0.404 1.00 94.38 184 ASP A N 1
ATOM 1472 C CA . ASP A 1 184 ? -10.881 8.579 -0.661 1.00 94.38 184 ASP A CA 1
ATOM 1473 C C . ASP A 1 184 ? -10.656 8.956 -2.128 1.00 94.38 184 ASP A C 1
ATOM 1475 O O . ASP A 1 184 ? -11.515 8.754 -2.988 1.00 94.38 184 ASP A O 1
ATOM 1479 N N . SER A 1 185 ? -9.514 9.577 -2.417 1.00 92.94 185 SER A N 1
ATOM 1480 C CA . SER A 1 185 ? -9.162 10.045 -3.763 1.00 92.94 185 SER A CA 1
ATOM 1481 C C . SER A 1 185 ? -8.702 8.911 -4.693 1.00 92.94 185 SER A C 1
ATOM 1483 O O . SER A 1 185 ? -8.504 9.134 -5.889 1.00 92.94 185 SER A O 1
ATOM 1485 N N . GLY A 1 186 ? -8.540 7.695 -4.161 1.00 90.81 186 GLY A N 1
ATOM 1486 C CA . GLY A 1 186 ? -8.193 6.474 -4.880 1.00 90.81 186 GLY A CA 1
ATOM 1487 C C . GLY A 1 186 ? -6.917 6.551 -5.720 1.00 90.81 186 GLY A C 1
ATOM 1488 O O . GLY A 1 186 ? -6.072 7.440 -5.575 1.00 90.81 186 GLY A O 1
ATOM 1489 N N . HIS A 1 187 ? -6.792 5.612 -6.661 1.00 89.69 187 HIS A N 1
ATOM 1490 C CA . HIS A 1 187 ? -5.637 5.496 -7.562 1.00 89.69 187 HIS A CA 1
ATOM 1491 C C . HIS A 1 187 ? -5.410 6.712 -8.453 1.00 89.69 187 HIS A C 1
ATOM 1493 O O . HIS A 1 187 ? -4.275 6.980 -8.845 1.00 89.69 187 HIS A O 1
ATOM 1499 N N . TRP A 1 188 ? -6.495 7.390 -8.817 1.00 89.94 188 TRP A N 1
ATOM 1500 C CA . TRP A 1 188 ? -6.500 8.436 -9.838 1.00 89.94 188 TRP A CA 1
ATOM 1501 C C . TRP A 1 188 ? -6.468 9.848 -9.261 1.00 89.94 188 TRP A C 1
ATOM 1503 O O . TRP A 1 188 ? -6.370 10.800 -10.027 1.00 89.94 188 TRP A O 1
ATOM 1513 N N . GLU A 1 189 ? -6.508 9.977 -7.932 1.00 89.56 189 GLU A N 1
ATOM 1514 C CA . GLU A 1 189 ? -6.435 11.263 -7.228 1.00 89.56 189 GLU A CA 1
ATOM 1515 C C . GLU A 1 189 ? -7.558 12.214 -7.662 1.00 89.56 189 GLU A C 1
ATOM 1517 O O . GLU A 1 189 ? -7.376 13.418 -7.838 1.00 89.56 189 GLU A O 1
ATOM 1522 N N . GLU A 1 190 ? -8.737 11.620 -7.850 1.00 86.31 190 GLU A N 1
ATOM 1523 C CA . GLU A 1 190 ? -9.969 12.278 -8.276 1.00 86.31 190 GLU A CA 1
ATOM 1524 C C . GLU A 1 190 ? -10.791 12.756 -7.068 1.00 86.31 190 GLU A C 1
ATOM 1526 O O . GLU A 1 190 ? -10.385 12.626 -5.909 1.00 86.31 190 GLU A O 1
ATOM 1531 N N . THR A 1 191 ? -11.980 13.298 -7.347 1.00 89.50 191 THR A N 1
ATOM 1532 C CA . THR A 1 191 ? -12.992 13.600 -6.331 1.00 89.50 191 THR A CA 1
ATOM 1533 C C . THR A 1 191 ? -13.183 12.400 -5.393 1.00 89.50 191 THR A C 1
ATOM 1535 O O . THR A 1 191 ? -13.419 11.292 -5.892 1.00 89.50 191 THR A O 1
ATOM 1538 N N . PRO A 1 192 ? -13.098 12.610 -4.063 1.00 92.38 192 PRO A N 1
ATOM 1539 C CA . PRO A 1 192 ? -13.264 11.545 -3.089 1.00 92.38 192 PRO A CA 1
ATOM 1540 C C . PRO A 1 192 ? -14.561 10.766 -3.282 1.00 92.38 192 PRO A C 1
ATOM 1542 O O . PRO A 1 192 ? -15.614 11.350 -3.544 1.00 92.38 192 PRO A O 1
ATOM 1545 N N . LYS A 1 193 ? -14.459 9.441 -3.178 1.00 94.12 193 LYS A N 1
ATOM 1546 C CA . LYS A 1 193 ? -15.587 8.510 -3.256 1.00 94.12 193 LYS A CA 1
ATOM 1547 C C . LYS A 1 193 ? -15.231 7.193 -2.578 1.00 94.12 193 LYS A C 1
ATOM 1549 O O . LYS A 1 193 ? -14.058 6.837 -2.461 1.00 94.12 193 LYS A O 1
ATOM 1554 N N . VAL A 1 194 ? -16.245 6.438 -2.183 1.00 96.50 194 VAL A N 1
ATOM 1555 C CA . VAL A 1 194 ? -16.087 5.059 -1.725 1.00 96.50 194 VAL A CA 1
ATOM 1556 C C . VAL A 1 194 ? -15.751 4.200 -2.942 1.00 96.50 194 VAL A C 1
ATOM 1558 O O . VAL A 1 194 ? -16.615 3.905 -3.774 1.00 96.50 194 VAL A O 1
ATOM 1561 N N . SER A 1 195 ? -14.470 3.849 -3.052 1.00 95.94 195 SER A N 1
ATOM 1562 C CA . SER A 1 195 ? -13.881 3.174 -4.210 1.00 95.94 195 SER A CA 1
ATOM 1563 C C . SER A 1 195 ? -13.708 1.678 -3.937 1.00 95.94 195 SER A C 1
ATOM 1565 O O . SER A 1 195 ? -13.026 1.276 -2.988 1.00 95.94 195 SER A O 1
ATOM 1567 N N . ALA A 1 196 ? -14.299 0.827 -4.780 1.00 97.62 196 ALA A N 1
ATOM 1568 C CA . ALA A 1 196 ? -14.132 -0.623 -4.707 1.00 97.62 196 ALA A CA 1
ATOM 1569 C C . ALA A 1 196 ? -12.658 -1.020 -4.844 1.00 97.62 196 ALA A C 1
ATOM 1571 O O . ALA A 1 196 ? -12.208 -1.958 -4.178 1.00 97.62 196 ALA A O 1
ATOM 1572 N N . SER A 1 197 ? -11.891 -0.302 -5.669 1.00 96.88 197 SER A N 1
ATOM 1573 C CA . SER A 1 197 ? -10.462 -0.554 -5.832 1.00 96.88 197 SER A CA 1
ATOM 1574 C C . SER A 1 197 ? -9.687 -0.306 -4.531 1.00 96.88 197 SER A C 1
ATOM 1576 O O . SER A 1 197 ? -8.859 -1.141 -4.162 1.00 96.88 197 SER A O 1
ATOM 1578 N N . SER A 1 198 ? -9.996 0.764 -3.793 1.00 97.81 198 SER A N 1
ATOM 1579 C CA . SER A 1 198 ? -9.378 1.091 -2.501 1.00 97.81 198 SER A CA 1
ATOM 1580 C C . SER A 1 198 ? -9.730 0.060 -1.425 1.00 97.81 198 SER A C 1
ATOM 1582 O O . SER A 1 198 ? -8.845 -0.479 -0.756 1.00 97.81 198 SER A O 1
ATOM 1584 N N . ILE A 1 199 ? -11.011 -0.303 -1.293 1.00 98.75 199 ILE A N 1
ATOM 1585 C CA . ILE A 1 199 ? -11.450 -1.317 -0.319 1.00 98.75 199 ILE A CA 1
ATOM 1586 C C . ILE A 1 199 ? -10.814 -2.678 -0.641 1.00 98.75 199 ILE A C 1
ATOM 1588 O O . ILE A 1 199 ? -10.343 -3.384 0.256 1.00 98.75 199 ILE A O 1
ATOM 1592 N N . GLY A 1 200 ? -10.756 -3.040 -1.925 1.00 98.62 200 GLY A N 1
ATOM 1593 C CA . GLY A 1 200 ? -10.178 -4.292 -2.406 1.00 98.62 200 GLY A CA 1
ATOM 1594 C C . GLY A 1 200 ? -8.715 -4.476 -2.011 1.00 98.62 200 GLY A C 1
ATOM 1595 O O . GLY A 1 200 ? -8.339 -5.554 -1.534 1.00 98.62 200 GLY A O 1
ATOM 1596 N N . THR A 1 201 ? -7.883 -3.441 -2.158 1.00 98.56 201 THR A N 1
ATOM 1597 C CA . THR A 1 201 ? -6.466 -3.537 -1.776 1.00 98.56 201 THR A CA 1
ATOM 1598 C C . THR A 1 201 ? -6.290 -3.607 -0.265 1.00 98.56 201 THR A C 1
ATOM 1600 O O . THR A 1 201 ? -5.446 -4.375 0.197 1.00 98.56 201 THR A O 1
ATOM 1603 N N . VAL A 1 202 ? -7.101 -2.890 0.523 1.00 98.81 202 VAL A N 1
ATOM 1604 C CA . VAL A 1 202 ? -7.060 -2.983 1.990 1.00 98.81 202 VAL A CA 1
ATOM 1605 C C . VAL A 1 202 ? -7.449 -4.385 2.456 1.00 98.81 202 VAL A C 1
ATOM 1607 O O . VAL A 1 202 ? -6.733 -4.976 3.264 1.00 98.81 202 VAL A O 1
ATOM 1610 N N . VAL A 1 203 ? -8.517 -4.972 1.904 1.00 98.94 203 VAL A N 1
ATOM 1611 C CA . VAL A 1 203 ? -8.910 -6.360 2.206 1.00 98.94 203 VAL A CA 1
ATOM 1612 C C . VAL A 1 203 ? -7.785 -7.338 1.848 1.00 98.94 203 VAL A C 1
ATOM 1614 O O . VAL A 1 203 ? -7.483 -8.245 2.628 1.00 98.94 203 VAL A O 1
ATOM 1617 N N . ALA A 1 204 ? -7.124 -7.159 0.700 1.00 98.81 204 ALA A N 1
ATOM 1618 C CA . ALA A 1 204 ? -5.969 -7.975 0.322 1.00 98.81 204 ALA A CA 1
ATOM 1619 C C . ALA A 1 204 ? -4.784 -7.799 1.291 1.00 98.81 204 ALA A C 1
ATOM 1621 O O . ALA A 1 204 ? -4.126 -8.784 1.639 1.00 98.81 204 ALA A O 1
ATOM 1622 N N . GLY A 1 205 ? -4.541 -6.571 1.757 1.00 98.88 205 GLY A N 1
ATOM 1623 C CA . GLY A 1 205 ? -3.524 -6.241 2.752 1.00 98.88 205 GLY A CA 1
ATOM 1624 C C . GLY A 1 205 ? -3.777 -6.903 4.098 1.00 98.88 205 GLY A C 1
ATOM 1625 O O . GLY A 1 205 ? -2.904 -7.592 4.621 1.00 98.88 205 GLY A O 1
ATOM 1626 N N . LEU A 1 206 ? -4.995 -6.778 4.620 1.00 98.88 206 LEU A N 1
ATOM 1627 C CA . LEU A 1 206 ? -5.404 -7.394 5.879 1.00 98.88 206 LEU A CA 1
ATOM 1628 C C . LEU A 1 206 ? -5.342 -8.925 5.815 1.00 98.88 206 LEU A C 1
ATOM 1630 O O . LEU A 1 206 ? -4.864 -9.551 6.756 1.00 98.88 206 LEU A O 1
ATOM 1634 N N . ARG A 1 207 ? -5.738 -9.546 4.694 1.00 98.81 207 ARG A N 1
ATOM 1635 C CA . ARG A 1 207 ? -5.590 -11.001 4.494 1.00 98.81 207 ARG A CA 1
ATOM 1636 C C . ARG A 1 207 ? -4.127 -11.441 4.486 1.00 98.81 207 ARG A C 1
ATOM 1638 O O . ARG A 1 207 ? -3.794 -12.469 5.073 1.00 98.81 207 ARG A O 1
ATOM 1645 N N . ALA A 1 208 ? -3.249 -10.679 3.832 1.00 98.50 208 ALA A N 1
ATOM 1646 C CA . ALA A 1 208 ? -1.816 -10.961 3.838 1.00 98.50 208 ALA A CA 1
ATOM 1647 C C . ALA A 1 208 ? -1.216 -10.815 5.246 1.00 98.50 208 ALA A C 1
ATOM 1649 O O . ALA A 1 208 ? -0.417 -11.658 5.656 1.00 98.50 208 ALA A O 1
ATOM 1650 N N . LEU A 1 209 ? -1.638 -9.790 5.992 1.00 97.94 209 LEU A N 1
ATOM 1651 C CA . LEU A 1 209 ? -1.243 -9.579 7.382 1.00 97.94 209 LEU A CA 1
ATOM 1652 C C . LEU A 1 209 ? -1.725 -10.717 8.290 1.00 97.94 209 LEU A C 1
ATOM 1654 O O . LEU A 1 209 ? -0.931 -11.245 9.064 1.00 97.94 209 LEU A O 1
ATOM 1658 N N . LEU A 1 210 ? -2.984 -11.142 8.161 1.00 97.06 210 LEU A N 1
ATOM 1659 C CA . LEU A 1 210 ? -3.538 -12.259 8.928 1.00 97.06 210 LEU A CA 1
ATOM 1660 C C . LEU A 1 210 ? -2.755 -13.554 8.675 1.00 97.06 210 LEU A C 1
ATOM 1662 O O . LEU A 1 210 ? -2.416 -14.263 9.617 1.00 97.06 210 L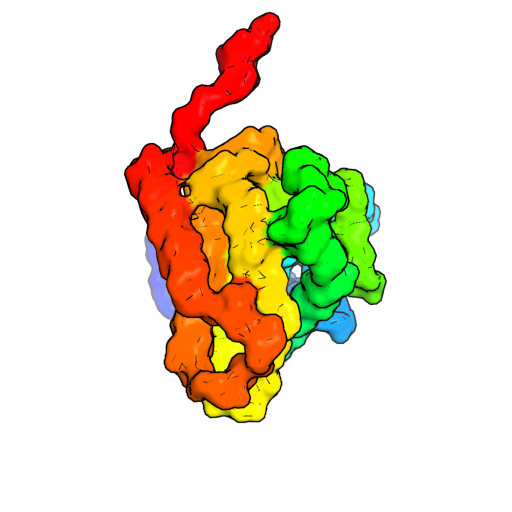EU A O 1
ATOM 1666 N N . ALA A 1 211 ? -2.401 -13.829 7.416 1.00 95.75 211 ALA A N 1
ATOM 1667 C CA . ALA A 1 211 ? -1.573 -14.983 7.072 1.00 95.75 211 ALA A CA 1
ATOM 1668 C C . ALA A 1 211 ? -0.163 -14.898 7.685 1.00 95.75 211 ALA A C 1
ATOM 1670 O O . ALA A 1 211 ? 0.352 -15.897 8.173 1.00 95.75 211 ALA A O 1
ATOM 1671 N N . LEU A 1 212 ? 0.459 -13.713 7.689 1.00 95.25 212 LEU A N 1
ATOM 1672 C CA . LEU A 1 212 ? 1.749 -13.500 8.354 1.00 95.25 212 LEU A CA 1
ATOM 1673 C C . LEU A 1 212 ? 1.660 -13.753 9.867 1.00 95.25 212 LEU A C 1
ATOM 1675 O O . LEU A 1 212 ? 2.545 -14.393 10.426 1.00 95.25 212 LEU A O 1
ATOM 1679 N N . ILE A 1 213 ? 0.606 -13.262 10.519 1.00 93.62 213 ILE A N 1
ATOM 1680 C CA . ILE A 1 213 ? 0.380 -13.456 11.958 1.00 93.62 213 ILE A CA 1
ATOM 1681 C C . ILE A 1 213 ? 0.135 -14.933 12.278 1.00 93.62 213 ILE A C 1
ATOM 1683 O O . ILE A 1 213 ? 0.668 -15.424 13.265 1.00 93.62 213 ILE A O 1
ATOM 1687 N N . GLY A 1 214 ? -0.624 -15.644 11.439 1.00 91.75 214 GLY A N 1
ATOM 1688 C CA . GLY A 1 214 ? -0.875 -17.077 11.608 1.00 91.75 214 GLY A CA 1
ATOM 1689 C C . GLY A 1 214 ? 0.390 -17.935 11.496 1.00 91.75 214 GLY A C 1
ATOM 1690 O O . GLY A 1 214 ? 0.538 -18.902 12.240 1.00 91.75 214 GLY A O 1
ATOM 1691 N N . ASP A 1 215 ? 1.317 -17.560 10.609 1.00 88.25 215 ASP A N 1
ATOM 1692 C CA . ASP A 1 215 ? 2.610 -18.240 10.450 1.00 88.25 215 ASP A CA 1
ATOM 1693 C C . ASP A 1 215 ? 3.619 -17.852 11.545 1.00 88.25 215 ASP A C 1
ATOM 1695 O O . ASP A 1 215 ? 4.539 -18.613 11.862 1.00 88.25 215 ASP A O 1
ATOM 1699 N N . ALA A 1 216 ? 3.479 -16.659 12.125 1.00 81.56 216 ALA A N 1
ATOM 1700 C CA . ALA A 1 216 ? 4.320 -16.216 13.219 1.00 81.56 216 ALA A CA 1
ATOM 1701 C C . ALA A 1 216 ? 3.977 -17.034 14.471 1.00 81.56 216 ALA A C 1
ATOM 1703 O O . ALA A 1 216 ? 2.901 -16.899 15.050 1.00 81.56 216 ALA A O 1
ATOM 1704 N N . ALA A 1 217 ? 4.909 -17.870 14.941 1.00 66.00 217 ALA A N 1
ATOM 1705 C CA . ALA A 1 217 ? 4.780 -18.461 16.270 1.00 66.00 217 ALA A CA 1
ATOM 1706 C C . ALA A 1 217 ? 4.494 -17.336 17.281 1.00 66.00 217 ALA A C 1
ATOM 1708 O O . ALA A 1 217 ? 5.111 -16.275 17.187 1.00 66.00 217 ALA A O 1
ATOM 1709 N N . ALA A 1 218 ? 3.608 -17.556 18.259 1.00 54.97 218 ALA A N 1
ATOM 1710 C CA . ALA A 1 218 ? 3.138 -16.525 19.202 1.00 54.97 218 ALA A CA 1
ATOM 1711 C C . ALA A 1 218 ? 4.255 -15.733 19.933 1.00 54.97 218 ALA A C 1
ATOM 1713 O O . ALA A 1 218 ? 3.988 -14.710 20.553 1.00 54.97 218 ALA A O 1
ATOM 1714 N N . GLN A 1 219 ? 5.508 -16.195 19.860 1.00 56.03 219 GLN A N 1
ATOM 1715 C CA . GLN A 1 219 ? 6.705 -15.578 20.437 1.00 56.03 219 GLN A CA 1
ATOM 1716 C C . GLN A 1 219 ? 7.427 -14.589 19.495 1.00 56.03 219 GLN A C 1
ATOM 1718 O O . GLN A 1 219 ? 8.328 -13.885 19.942 1.00 56.03 219 GLN A O 1
ATOM 1723 N N . ALA A 1 220 ? 7.068 -14.526 18.207 1.00 74.12 220 ALA A N 1
ATOM 1724 C CA . ALA A 1 220 ? 7.718 -13.663 17.215 1.00 74.12 220 ALA A CA 1
ATOM 1725 C C . ALA A 1 220 ? 7.112 -12.250 17.145 1.00 74.12 220 ALA A C 1
ATOM 1727 O O . ALA A 1 220 ? 7.806 -11.314 16.744 1.00 74.12 220 ALA A O 1
ATOM 1728 N N . ILE A 1 221 ? 5.846 -12.087 17.548 1.00 87.06 221 ILE A N 1
ATOM 1729 C CA . ILE A 1 221 ? 5.171 -10.785 17.610 1.00 87.06 221 ILE A CA 1
ATOM 1730 C C . ILE A 1 221 ? 5.429 -10.166 18.993 1.00 87.06 221 ILE A C 1
ATOM 1732 O O . ILE A 1 221 ? 5.058 -10.764 20.005 1.00 87.06 221 ILE A O 1
ATOM 1736 N N . PRO A 1 222 ? 6.037 -8.968 19.084 1.00 89.88 222 PRO A N 1
ATOM 1737 C CA . PRO A 1 222 ? 6.225 -8.296 20.365 1.00 89.88 222 PRO A CA 1
ATOM 1738 C C . PRO A 1 222 ? 4.888 -8.049 21.079 1.00 89.88 222 PRO A C 1
ATOM 1740 O O . PRO A 1 222 ? 3.963 -7.505 20.481 1.00 89.88 222 PRO A O 1
ATOM 1743 N N . ALA A 1 223 ? 4.812 -8.358 22.379 1.00 89.44 223 ALA A N 1
ATOM 1744 C CA . ALA A 1 223 ? 3.579 -8.263 23.178 1.00 89.44 223 ALA A CA 1
ATOM 1745 C C . ALA A 1 223 ? 2.893 -6.883 23.121 1.00 89.44 223 ALA A C 1
ATOM 1747 O O . ALA A 1 223 ? 1.670 -6.782 23.173 1.00 89.44 223 ALA A O 1
ATOM 1748 N N . ARG A 1 224 ? 3.675 -5.807 22.950 1.00 91.81 224 ARG A N 1
ATOM 1749 C CA . ARG A 1 224 ? 3.159 -4.439 22.772 1.00 91.81 224 ARG A CA 1
ATOM 1750 C C . ARG A 1 224 ? 2.262 -4.271 21.536 1.00 91.81 224 ARG A C 1
ATOM 1752 O O . ARG A 1 224 ? 1.484 -3.328 21.487 1.00 91.81 224 ARG A O 1
ATOM 1759 N N . HIS A 1 225 ? 2.357 -5.165 20.552 1.00 93.06 225 HIS A N 1
ATOM 1760 C CA . HIS A 1 225 ? 1.564 -5.125 19.323 1.00 93.06 225 HIS A CA 1
ATOM 1761 C C . HIS A 1 225 ? 0.399 -6.117 19.314 1.00 93.06 225 HIS A C 1
ATOM 1763 O O . HIS A 1 225 ? -0.389 -6.080 18.375 1.00 93.06 225 HIS A O 1
ATOM 1769 N N . SER A 1 226 ? 0.243 -6.974 20.332 1.00 87.69 226 SER A N 1
ATOM 1770 C CA . SER A 1 226 ? -0.784 -8.027 20.338 1.00 87.69 226 SER A CA 1
ATOM 1771 C C . SER A 1 226 ? -2.208 -7.490 20.167 1.00 87.69 226 SER A C 1
ATOM 1773 O O . SER A 1 226 ? -3.022 -8.137 19.523 1.00 87.69 226 SER A O 1
ATOM 1775 N N . ALA A 1 227 ? -2.507 -6.302 20.704 1.00 89.69 227 ALA A N 1
ATOM 1776 C CA . ALA A 1 227 ? -3.818 -5.674 20.533 1.00 89.69 227 ALA A CA 1
ATOM 1777 C C . ALA A 1 227 ? -4.032 -5.148 19.102 1.00 89.69 227 ALA A C 1
ATOM 1779 O O . ALA A 1 227 ? -5.081 -5.375 18.506 1.00 89.69 227 ALA A O 1
ATOM 1780 N N . ALA A 1 228 ? -3.031 -4.466 18.538 1.00 94.12 228 ALA A N 1
ATOM 1781 C CA . ALA A 1 228 ? -3.106 -3.893 17.195 1.00 94.12 228 ALA A CA 1
ATOM 1782 C C . ALA A 1 228 ? -3.066 -4.959 16.088 1.00 94.12 228 ALA A C 1
ATOM 1784 O O . ALA A 1 228 ? -3.656 -4.773 15.029 1.00 94.12 228 ALA A O 1
ATOM 1785 N N . LEU A 1 229 ? -2.388 -6.079 16.342 1.00 93.94 229 LEU A N 1
ATOM 1786 C CA . LEU A 1 229 ? -2.251 -7.225 15.442 1.00 93.94 229 LEU A CA 1
ATOM 1787 C C . LEU A 1 229 ? -3.115 -8.416 15.892 1.00 93.94 229 LEU A C 1
ATOM 1789 O O . LEU A 1 229 ? -2.795 -9.566 15.598 1.00 93.94 229 LEU A O 1
ATOM 1793 N N . GLY A 1 230 ? -4.194 -8.158 16.635 1.00 93.56 230 GLY A N 1
ATOM 1794 C CA . GLY A 1 230 ? -5.123 -9.199 17.065 1.00 93.56 230 GLY A CA 1
ATOM 1795 C C . GLY A 1 230 ? -5.888 -9.786 15.878 1.00 93.56 230 GLY A C 1
ATOM 1796 O O . GLY A 1 230 ? -6.441 -9.035 15.071 1.00 93.56 230 GLY A O 1
ATOM 1797 N N . ALA A 1 231 ? -5.944 -11.119 15.786 1.00 93.75 231 ALA A N 1
ATOM 1798 C CA . ALA A 1 231 ? -6.641 -11.823 14.707 1.00 93.75 231 ALA A CA 1
ATOM 1799 C C . ALA A 1 231 ? -8.113 -11.387 14.600 1.00 93.75 231 ALA A C 1
ATOM 1801 O O . ALA A 1 231 ? -8.538 -11.003 13.516 1.00 93.75 231 ALA A O 1
ATOM 1802 N N . ASP A 1 232 ? -8.832 -11.309 15.725 1.00 96.12 232 ASP A N 1
ATOM 1803 C CA . ASP A 1 232 ? -10.244 -10.899 15.772 1.00 96.12 232 ASP A CA 1
ATOM 1804 C C . ASP A 1 232 ? -10.489 -9.520 15.136 1.00 96.12 232 ASP A C 1
ATOM 1806 O O . ASP A 1 232 ? -11.428 -9.343 14.359 1.00 96.12 232 ASP A O 1
ATOM 1810 N N . LEU A 1 233 ? -9.625 -8.535 15.426 1.00 97.62 233 LEU A N 1
ATOM 1811 C CA . LEU A 1 233 ? -9.723 -7.195 14.837 1.00 97.62 233 LEU A CA 1
ATOM 1812 C C . LEU A 1 233 ? -9.534 -7.260 13.318 1.00 97.62 233 LEU A C 1
ATOM 1814 O O . LEU A 1 233 ? -10.294 -6.655 12.564 1.00 97.62 233 LEU A O 1
ATOM 1818 N N . ILE A 1 234 ? -8.510 -7.980 12.865 1.00 98.50 234 ILE A N 1
ATOM 1819 C CA . ILE A 1 234 ? -8.175 -8.079 11.443 1.00 98.50 234 ILE A CA 1
ATOM 1820 C C . ILE A 1 234 ? -9.273 -8.832 10.682 1.00 98.50 234 ILE A C 1
ATOM 1822 O O . ILE A 1 234 ? -9.671 -8.397 9.603 1.00 98.50 234 ILE A O 1
ATOM 1826 N N . GLU A 1 235 ? -9.804 -9.916 11.244 1.00 98.62 235 GLU A N 1
ATOM 1827 C CA . GLU A 1 235 ? -10.919 -10.678 10.676 1.00 98.62 235 GLU A CA 1
ATOM 1828 C C . GLU A 1 235 ? -12.196 -9.839 10.587 1.00 98.62 235 GLU A C 1
ATOM 1830 O O . GLU A 1 235 ? -12.846 -9.828 9.539 1.00 98.62 235 GLU A O 1
ATOM 1835 N N . GLN A 1 236 ? -12.516 -9.067 11.632 1.00 98.69 236 GLN A N 1
ATOM 1836 C CA . GLN A 1 236 ? -13.640 -8.133 11.609 1.00 98.69 236 GLN A CA 1
ATOM 1837 C C . GLN A 1 236 ? -13.481 -7.098 10.488 1.00 98.69 236 GLN A C 1
ATOM 1839 O O . GLN A 1 236 ? -14.430 -6.849 9.745 1.00 98.69 236 GLN A O 1
ATOM 1844 N N . LEU A 1 237 ? -12.291 -6.508 10.340 1.00 98.88 237 LEU A N 1
ATOM 1845 C CA . LEU A 1 237 ? -12.012 -5.545 9.273 1.00 98.88 237 LEU A CA 1
ATOM 1846 C C . LEU A 1 237 ? -12.166 -6.190 7.887 1.00 98.88 237 LEU A C 1
ATOM 1848 O O . LEU A 1 237 ? -12.858 -5.638 7.035 1.00 98.88 237 LEU A O 1
ATOM 1852 N N . ILE A 1 238 ? -11.614 -7.392 7.679 1.00 98.94 238 ILE A N 1
ATOM 1853 C CA . ILE A 1 238 ? -11.774 -8.151 6.427 1.00 98.94 238 ILE A CA 1
ATOM 1854 C C . ILE A 1 238 ? -13.253 -8.398 6.114 1.00 98.94 238 ILE A C 1
ATOM 1856 O O . ILE A 1 238 ? -13.641 -8.267 4.950 1.00 98.94 238 ILE A O 1
ATOM 1860 N N . ALA A 1 239 ? -14.064 -8.756 7.114 1.00 98.81 239 ALA A N 1
ATOM 1861 C CA . ALA A 1 239 ? -15.497 -8.978 6.945 1.00 98.81 239 ALA A CA 1
ATOM 1862 C C . ALA A 1 239 ? -16.210 -7.691 6.505 1.00 98.81 239 ALA A C 1
ATOM 1864 O O . ALA A 1 239 ? -16.858 -7.697 5.463 1.00 98.81 239 ALA A O 1
ATOM 1865 N N . GLN A 1 240 ? -15.987 -6.569 7.203 1.00 98.88 240 GLN A N 1
ATOM 1866 C CA . GLN A 1 240 ? -16.570 -5.268 6.839 1.00 98.88 240 GLN A CA 1
ATOM 1867 C C . GLN A 1 240 ? -16.217 -4.851 5.405 1.00 98.88 240 GLN A C 1
ATOM 1869 O O . GLN A 1 240 ? -17.092 -4.469 4.629 1.00 98.88 240 GLN A O 1
ATOM 1874 N N . GLY A 1 241 ? -14.942 -4.969 5.019 1.00 98.81 241 GLY A N 1
ATOM 1875 C CA . GLY A 1 241 ? -14.519 -4.651 3.656 1.00 98.81 241 GLY A CA 1
ATOM 1876 C C . GLY A 1 241 ? -15.079 -5.615 2.608 1.00 98.81 241 GLY A C 1
ATOM 1877 O O . GLY A 1 241 ? -15.428 -5.189 1.512 1.00 98.81 241 GLY A O 1
ATOM 1878 N N . SER A 1 242 ? -15.191 -6.908 2.926 1.00 98.81 242 SER A N 1
ATOM 1879 C CA . SER A 1 242 ? -15.762 -7.902 2.005 1.00 98.81 242 SER A CA 1
ATOM 1880 C C . SER A 1 242 ? -17.258 -7.669 1.780 1.00 98.81 242 SER A C 1
ATOM 1882 O O . SER A 1 242 ? -17.712 -7.739 0.638 1.00 98.81 242 SER A O 1
ATOM 1884 N N . ASP A 1 243 ? -17.998 -7.333 2.838 1.00 98.75 243 ASP A N 1
ATOM 1885 C CA . ASP A 1 243 ? -19.420 -6.994 2.763 1.00 98.75 243 ASP A CA 1
ATOM 1886 C C . ASP A 1 243 ? -19.637 -5.716 1.939 1.00 98.75 243 ASP A C 1
ATOM 1888 O O . ASP A 1 243 ? -20.480 -5.695 1.039 1.00 98.75 243 ASP A O 1
ATOM 1892 N N . ALA A 1 244 ? -18.824 -4.676 2.169 1.00 98.56 244 ALA A N 1
ATOM 1893 C CA . ALA A 1 244 ? -18.871 -3.442 1.385 1.00 98.56 244 ALA A CA 1
ATOM 1894 C C . ALA A 1 244 ? -18.573 -3.687 -0.104 1.00 98.56 244 ALA A C 1
ATOM 1896 O O . ALA A 1 244 ? -19.318 -3.222 -0.967 1.00 98.56 244 ALA A O 1
ATOM 1897 N N . LEU A 1 245 ? -17.545 -4.484 -0.426 1.00 98.50 245 LEU A N 1
ATOM 1898 C CA . LEU A 1 245 ? -17.253 -4.881 -1.809 1.00 98.50 245 LEU A CA 1
ATOM 1899 C C . LEU A 1 245 ? -18.425 -5.621 -2.455 1.00 98.50 245 LEU A C 1
ATOM 1901 O O . LEU A 1 245 ? -18.734 -5.361 -3.616 1.00 98.50 245 LEU A O 1
ATOM 1905 N N . GLY A 1 246 ? -19.095 -6.508 -1.714 1.00 98.38 246 GLY A N 1
ATOM 1906 C CA . GLY A 1 246 ? -20.287 -7.213 -2.189 1.00 98.38 246 GLY A CA 1
ATOM 1907 C C . GLY A 1 246 ? -21.441 -6.277 -2.563 1.00 98.38 246 GLY A C 1
ATOM 1908 O O . GLY A 1 246 ? -22.219 -6.607 -3.454 1.00 98.38 246 GLY A O 1
ATOM 1909 N N . GLY A 1 247 ? -21.528 -5.106 -1.924 1.00 97.88 247 GLY A N 1
ATOM 1910 C CA . GLY A 1 247 ? -22.516 -4.071 -2.238 1.00 97.88 247 GLY A CA 1
ATOM 1911 C C . GLY A 1 247 ? -22.143 -3.142 -3.400 1.00 97.88 247 GLY A C 1
ATOM 1912 O O . GLY A 1 247 ? -23.038 -2.540 -3.992 1.00 97.88 247 GLY A O 1
ATOM 1913 N N . ILE A 1 248 ? -20.854 -3.008 -3.732 1.00 97.38 248 ILE A N 1
ATOM 1914 C CA . ILE A 1 248 ? -20.370 -2.079 -4.773 1.00 97.38 248 ILE A CA 1
ATOM 1915 C C . ILE A 1 248 ? -20.129 -2.800 -6.106 1.00 97.38 248 ILE A C 1
ATOM 1917 O O . ILE A 1 248 ? -20.447 -2.274 -7.176 1.00 97.38 248 ILE A O 1
ATOM 1921 N N . LEU A 1 249 ? -19.562 -4.007 -6.065 1.00 97.25 249 LEU A N 1
ATOM 1922 C CA . LEU A 1 249 ? -19.181 -4.738 -7.270 1.00 97.25 249 LEU A CA 1
ATOM 1923 C C . LEU A 1 249 ? -20.411 -5.119 -8.119 1.00 97.25 249 LEU A C 1
ATOM 1925 O O . LEU A 1 249 ? -21.460 -5.468 -7.579 1.00 97.25 249 LEU A O 1
ATOM 1929 N N . PRO A 1 250 ? -20.291 -5.099 -9.463 1.00 96.75 250 PRO A N 1
ATOM 1930 C CA . PRO A 1 250 ? -19.063 -4.950 -10.254 1.00 96.75 250 PRO A CA 1
ATOM 1931 C C . PRO A 1 250 ? -18.679 -3.494 -10.592 1.00 96.75 250 PRO A C 1
ATOM 1933 O O . PRO A 1 250 ? -17.835 -3.288 -11.463 1.00 96.75 250 PRO A O 1
ATOM 1936 N N . ALA A 1 251 ? -19.308 -2.490 -9.974 1.00 96.56 251 ALA A N 1
ATOM 1937 C CA . ALA A 1 251 ? -18.953 -1.090 -10.195 1.00 96.56 251 ALA A CA 1
ATOM 1938 C C . ALA A 1 251 ? -17.685 -0.694 -9.417 1.00 96.56 251 ALA A C 1
ATOM 1940 O O . ALA A 1 251 ? -17.266 -1.388 -8.494 1.00 96.56 251 ALA A O 1
ATOM 1941 N N . GLU A 1 252 ? -17.094 0.447 -9.782 1.00 94.62 252 GLU A N 1
ATOM 1942 C CA . GLU A 1 252 ? -16.031 1.076 -8.984 1.00 94.62 252 GLU A CA 1
ATOM 1943 C C . GLU A 1 252 ? -16.609 1.850 -7.793 1.00 94.62 252 GLU A C 1
ATOM 1945 O O . GLU A 1 252 ? -16.037 1.873 -6.715 1.00 94.62 252 GLU A O 1
ATOM 1950 N N . CYS A 1 253 ? -17.765 2.480 -7.982 1.00 94.81 253 CYS A N 1
ATOM 1951 C CA . CYS A 1 253 ? -18.462 3.253 -6.968 1.00 94.81 253 CYS A CA 1
ATOM 1952 C C . CYS A 1 253 ? -19.956 3.263 -7.322 1.00 94.81 253 CYS A C 1
ATOM 1954 O O . CYS A 1 253 ? -20.313 3.340 -8.500 1.00 94.81 253 CYS A O 1
ATOM 1956 N N . VAL A 1 254 ? -20.823 3.171 -6.312 1.00 94.50 254 VAL A N 1
ATOM 1957 C CA . VAL A 1 254 ? -22.293 3.203 -6.468 1.00 94.50 254 VAL A CA 1
ATOM 1958 C C . VAL A 1 254 ? -22.923 4.484 -5.920 1.00 94.50 254 VAL A C 1
ATOM 1960 O O . VAL A 1 254 ? -24.141 4.650 -5.980 1.00 94.50 254 VAL A O 1
ATOM 1963 N N . GLN A 1 255 ? -22.110 5.394 -5.380 1.00 92.75 255 GLN A N 1
ATOM 1964 C CA . GLN A 1 255 ? -22.595 6.681 -4.905 1.00 92.75 255 GLN A CA 1
ATOM 1965 C C . GLN A 1 255 ? -23.086 7.523 -6.091 1.00 92.75 255 GLN A C 1
ATOM 1967 O O . GLN A 1 255 ? -22.522 7.446 -7.189 1.00 92.75 255 GLN A O 1
ATOM 1972 N N . PRO A 1 256 ? -24.146 8.324 -5.905 1.00 85.56 256 PRO A N 1
ATOM 1973 C CA . PRO A 1 256 ? -24.556 9.278 -6.919 1.00 85.56 256 PRO A CA 1
ATOM 1974 C C . PRO A 1 256 ? -23.421 10.274 -7.165 1.00 85.56 256 PRO A C 1
ATOM 1976 O O . PRO A 1 256 ? -22.800 10.765 -6.228 1.00 85.56 256 PRO A O 1
ATOM 1979 N N . ASP A 1 257 ? -23.174 10.573 -8.435 1.00 76.31 257 ASP A N 1
ATOM 1980 C CA . ASP A 1 257 ? -22.152 11.528 -8.849 1.00 76.31 257 ASP A CA 1
ATOM 1981 C C . ASP A 1 257 ? -22.470 12.917 -8.252 1.00 76.31 257 ASP A C 1
ATOM 1983 O O . ASP A 1 257 ? -23.517 13.495 -8.586 1.00 76.31 257 ASP A O 1
ATOM 1987 N N . PRO A 1 258 ? -21.610 13.450 -7.362 1.00 67.94 258 PRO A N 1
ATOM 1988 C CA . PRO A 1 258 ? -21.871 14.710 -6.673 1.00 67.94 258 PRO A CA 1
ATOM 1989 C C . PRO A 1 258 ? -21.926 15.908 -7.634 1.00 67.94 258 PRO A C 1
ATOM 1991 O O . PRO A 1 258 ? -22.546 16.923 -7.299 1.00 67.94 258 PRO A O 1
ATOM 1994 N N . ASP A 1 259 ? -21.355 15.783 -8.837 1.00 65.81 259 ASP A N 1
ATOM 1995 C CA . ASP A 1 259 ? -21.276 16.847 -9.838 1.00 65.81 259 ASP A CA 1
ATOM 1996 C C . ASP A 1 259 ? -22.380 16.752 -10.907 1.00 65.81 259 ASP A C 1
ATOM 1998 O O . ASP A 1 259 ? -22.696 17.747 -11.560 1.00 65.81 259 ASP A O 1
ATOM 2002 N N . LYS A 1 260 ? -23.079 15.613 -11.046 1.00 51.75 260 LYS A N 1
ATOM 2003 C CA . LYS A 1 260 ? -24.198 15.473 -12.011 1.00 51.75 260 LYS A CA 1
ATOM 2004 C C . LYS A 1 260 ? -25.461 16.267 -11.662 1.00 51.75 260 LYS A C 1
ATOM 2006 O O . LYS A 1 260 ? -26.351 16.385 -12.509 1.00 51.75 260 LYS A O 1
ATOM 2011 N N . HIS A 1 261 ? -25.553 16.830 -10.457 1.00 39.88 261 HIS A N 1
ATOM 2012 C CA . HIS A 1 261 ? -26.732 17.577 -9.994 1.00 39.88 261 HIS A CA 1
ATOM 2013 C C . HIS A 1 261 ? -26.447 19.004 -9.509 1.00 39.88 261 HIS A C 1
ATOM 2015 O O . HIS A 1 261 ? -27.373 19.696 -9.084 1.00 39.88 261 HIS A O 1
ATOM 2021 N N . ARG A 1 262 ? -25.206 19.484 -9.625 1.00 39.91 262 ARG A N 1
ATOM 2022 C CA . ARG A 1 262 ? -24.850 20.883 -9.359 1.00 39.91 262 ARG A CA 1
ATOM 2023 C C . ARG A 1 262 ? -24.911 21.657 -10.681 1.00 39.91 262 ARG A C 1
ATOM 2025 O O . ARG A 1 262 ? -23.965 21.635 -11.459 1.00 39.91 262 ARG A O 1
ATOM 2032 N N . ARG A 1 263 ? -26.075 22.250 -10.972 1.00 36.22 263 ARG A N 1
ATOM 2033 C CA . ARG A 1 263 ? -26.247 23.257 -12.035 1.00 36.22 263 ARG A CA 1
ATOM 2034 C C . ARG A 1 263 ? -25.992 24.651 -11.491 1.00 36.22 263 ARG A C 1
ATOM 2036 O O . ARG A 1 263 ? -26.427 24.895 -10.345 1.00 36.22 263 ARG A O 1
#

pLDDT: mean 90.82, std 11.18, range [36.22, 98.94]

Foldseek 3Di:
DDDDPDPVCVVLDDPDDDPVSVVVVVVVCVVVCVVVFDADPQLFGFQDDDDPVCPVVLSRKGFLQSLLVVLVVCVVVVVPVSSVSSLVLVLVLLVVLLVLLVCLLVVVDDVVQQLSHRARIDNSPPSHGDRPAQRQELLSVLSSLLSLLQSVLVCVVVVHAHDLVSNLSPLSSCVSCVLLAHFGCYPPNHGTANFLSSLVSNLSSLVSLLVSVVSDDPVRRPPVSCVSSPNVSSVVSNVSSVVSNVVQPPHGHDDPDPPVPDD